Protein AF-A0A7C3YKV8-F1 (afdb_monomer)

pLDDT: mean 78.83, std 20.34, range [29.11, 98.38]

Radius of gyration: 36.51 Å; Cα contacts (8 Å, |Δi|>4): 365; chains: 1; bounding box: 128×37×93 Å

Secondary structure (DSSP, 8-state):
---EEEEEESTT-TTEEETTSEEEEEEET-SEEEEEEESS-TTSEEE-PEEETTEEEEETTTTT--SSEEEEEEEETTEEPPPEEEEEE--PPPSEEEETTTTEEEE---TTSPPPPTTEEEEEETTEEEEEE-----------------------------------PPPPS-S--S-TT-TTSSSPTTEEEEE-TTS-EEEEESS-SS-----TTHHHHHHHHHHHHHHHHHHHHHHHHHHHHHHHHS--

Sequence (252 aa):
MSVQIIRCGAKNLEWKCLFDDLCTCEIDSCDNGNLIIFYKDITRPICYPKIKDGFVTIDLVSCEVAEEQINVVAICNEEQSDSKKINITFERPSACVWNETTNSCTKNTDPFAESCDSGYSCQEENGNCICKKIITTLPVYTTKVFTTIKQTTTTYETTVTQTTLNRLLSCPYECCDGISGYEDLLCDEGYVCCPDKNDNYYCKKGDSCEEKRASGSGGWIVILLIVVLLIIGGAVYYFSKSKISLQDKYRF

Solvent-accessible surface area (backbone atoms only — not comparable to full-atom values): 15515 Å² total; per-residue (Å²): 124,83,39,38,75,75,46,35,24,28,98,86,34,77,40,30,29,42,47,96,41,69,22,40,32,39,31,45,82,34,54,50,41,34,37,42,30,20,68,88,46,81,92,59,53,62,40,66,46,59,29,48,81,24,32,33,66,42,52,38,65,86,36,67,65,82,61,58,51,38,31,37,32,44,41,31,93,94,44,64,25,71,79,43,72,35,40,42,42,72,86,52,47,61,32,22,37,76,35,80,89,75,72,43,38,35,71,43,83,55,91,67,28,45,78,61,59,92,63,41,42,43,37,73,57,97,91,38,44,38,70,40,74,67,76,84,77,73,81,82,80,73,91,61,96,74,83,91,80,93,81,89,84,89,86,87,84,90,78,92,76,89,79,85,78,80,80,80,77,84,88,84,90,71,75,64,79,86,56,88,92,55,67,79,80,66,42,62,94,65,33,33,63,28,76,46,100,80,79,46,61,45,75,40,82,39,96,59,78,70,76,76,67,75,73,73,67,67,61,56,56,56,53,53,52,52,54,52,51,52,52,52,51,50,50,55,53,52,56,58,52,53,55,54,59,53,56,69,73,65,73,121

Nearest PDB structures (foldseek):
  4ief-assembly1_B  TM=6.616E-01  e=4.037E-03  Porphyromonas gingivalis W83
  1cvr-assembly1_A  TM=5.869E-01  e=5.367E-03  Porphyromonas gingivalis
  9c3c-assembly1_g  TM=1.301E-01  e=4.574E-01  Oryctolagus cuniculus
  9c3c-assembly1_d  TM=1.282E-01  e=1.138E+00  Oryctolagus cuniculus
  8yt8-assembly1_D  TM=1.392E-01  e=2.256E+00  Mus musculus

Mean predicted aligned error: 18.22 Å

Foldseek 3Di:
DAKEFPAKEDPPDGLEYELQDKIKIFIPPAQWFWKFKAAPDSVDTLDTFIHHHRMTIDNNVVSVPDDQKIWIWTDHPNHIYDIDMGGYDYPAAAQWDQDPVVRFIAGDPPPRHDHQPPQWGWGDDPNDTHTDHDDPDDPPPPPDPDDDDDDDDDDDDDDDDDDDDDDPDDDDDQQDPPDPPCQQPRDDPQWGWEADPVRGTDTDGHDDPDDPPPPCPVVVVVVVVVVVVVVVVVVVVVVVVVVVVVVVVPPD

Structure (mmCIF, N/CA/C/O backbone):
data_AF-A0A7C3YKV8-F1
#
_entry.id   AF-A0A7C3YKV8-F1
#
loop_
_atom_site.group_PDB
_atom_site.id
_atom_site.type_symbol
_atom_site.label_atom_id
_atom_site.label_alt_id
_atom_site.label_comp_id
_atom_site.label_asym_id
_atom_site.label_entity_id
_atom_site.label_seq_id
_atom_site.pdbx_PDB_ins_code
_atom_site.Cartn_x
_atom_site.Cartn_y
_atom_site.Cartn_z
_atom_site.occupancy
_atom_site.B_iso_or_equiv
_atom_site.auth_seq_id
_atom_site.auth_comp_id
_atom_site.auth_asym_id
_atom_site.auth_atom_id
_atom_site.pdbx_PDB_model_num
ATOM 1 N N . MET A 1 1 ? 0.932 4.792 -29.663 1.00 75.81 1 MET A N 1
ATOM 2 C CA . MET A 1 1 ? -0.381 5.000 -29.012 1.00 75.81 1 MET A CA 1
ATOM 3 C C . MET A 1 1 ? -0.042 5.231 -27.561 1.00 75.81 1 MET A C 1
ATOM 5 O O . MET A 1 1 ? 0.724 4.429 -27.070 1.00 75.81 1 MET A O 1
ATOM 9 N N . SER A 1 2 ? -0.501 6.307 -26.920 1.00 91.94 2 SER A N 1
ATOM 10 C CA . SER A 1 2 ? -0.078 6.594 -25.542 1.00 91.94 2 SER A CA 1
ATOM 11 C C . SER A 1 2 ? -0.626 5.547 -24.573 1.00 91.94 2 SER A C 1
ATOM 13 O O . SER A 1 2 ? -1.840 5.342 -24.556 1.00 91.94 2 SER A O 1
ATOM 15 N N . VAL A 1 3 ? 0.233 4.960 -23.741 1.00 96.44 3 VAL A N 1
ATOM 16 C CA . VAL A 1 3 ? -0.174 4.075 -22.635 1.00 96.44 3 VAL A CA 1
ATOM 17 C C . VAL A 1 3 ? -1.097 4.817 -21.664 1.00 96.44 3 VAL A C 1
ATOM 19 O O . VAL A 1 3 ? -0.767 5.909 -21.193 1.00 96.44 3 VAL A O 1
ATOM 22 N N . GLN A 1 4 ? -2.246 4.226 -21.325 1.00 97.56 4 GLN A N 1
ATOM 23 C CA . GLN A 1 4 ? -3.203 4.815 -20.382 1.00 97.56 4 GLN A CA 1
ATOM 24 C C . GLN A 1 4 ? -3.739 3.779 -19.399 1.00 97.56 4 GLN A C 1
ATOM 26 O O . GLN A 1 4 ? -4.152 2.691 -19.783 1.00 97.56 4 GLN A O 1
ATOM 31 N N . ILE A 1 5 ? -3.793 4.142 -18.118 1.00 97.75 5 ILE A N 1
ATOM 32 C CA . ILE A 1 5 ? -4.494 3.350 -17.103 1.00 97.75 5 ILE A CA 1
ATOM 33 C C . ILE A 1 5 ? -5.979 3.712 -17.193 1.00 97.75 5 ILE A C 1
ATOM 35 O O . ILE A 1 5 ? -6.366 4.829 -16.837 1.00 97.75 5 ILE A O 1
ATOM 39 N N . ILE A 1 6 ? -6.792 2.782 -17.690 1.00 97.50 6 ILE A N 1
ATOM 40 C CA . ILE A 1 6 ? -8.219 2.990 -17.957 1.00 97.50 6 ILE A CA 1
ATOM 41 C C . ILE A 1 6 ? -9.009 2.982 -16.653 1.00 97.50 6 ILE A C 1
ATOM 43 O O . ILE A 1 6 ? -9.807 3.883 -16.396 1.00 97.50 6 ILE A O 1
ATOM 47 N N . ARG A 1 7 ? -8.757 1.980 -15.809 1.00 97.00 7 ARG A N 1
ATOM 48 C CA . ARG A 1 7 ? -9.404 1.824 -14.504 1.00 97.00 7 ARG A CA 1
ATOM 49 C C . ARG A 1 7 ? -8.560 0.961 -13.581 1.00 97.00 7 ARG A C 1
ATOM 51 O O . ARG A 1 7 ? -7.819 0.103 -14.043 1.00 97.00 7 ARG A O 1
ATOM 58 N N . CYS A 1 8 ? -8.735 1.161 -12.283 1.00 97.44 8 CYS A N 1
ATOM 59 C CA . CYS A 1 8 ? -8.206 0.310 -11.222 1.00 97.44 8 CYS A CA 1
ATOM 60 C C . CYS A 1 8 ? -9.294 0.101 -10.179 1.00 97.44 8 CYS A C 1
ATOM 62 O O . CYS A 1 8 ? -9.950 1.075 -9.822 1.00 97.44 8 CYS A O 1
ATOM 64 N N . GLY A 1 9 ? -9.498 -1.110 -9.672 1.00 95.62 9 GLY A N 1
ATOM 65 C CA . GLY A 1 9 ? -10.509 -1.312 -8.642 1.00 95.62 9 GLY A CA 1
ATOM 66 C C . GLY A 1 9 ? -10.705 -2.741 -8.162 1.00 95.62 9 GLY A C 1
ATOM 67 O O . GLY A 1 9 ? -10.300 -3.699 -8.822 1.00 95.62 9 GLY A O 1
ATOM 68 N N . ALA A 1 10 ? -11.386 -2.868 -7.024 1.00 91.94 10 ALA A N 1
ATOM 69 C CA . ALA A 1 10 ? -11.940 -4.126 -6.531 1.00 91.94 10 ALA A CA 1
ATOM 70 C C . ALA A 1 10 ? -13.434 -4.216 -6.887 1.00 91.94 10 ALA A C 1
ATOM 72 O O . ALA A 1 10 ? -14.171 -3.242 -6.736 1.00 91.94 10 ALA A O 1
ATOM 73 N N . LYS A 1 11 ? -13.904 -5.382 -7.356 1.00 81.69 11 LYS A N 1
ATOM 74 C CA . LYS A 1 11 ? -15.342 -5.707 -7.523 1.00 81.69 11 LYS A CA 1
ATOM 75 C C . LYS A 1 11 ? -16.186 -4.610 -8.216 1.00 81.69 11 LYS A C 1
ATOM 77 O O . LYS A 1 11 ? -17.302 -4.320 -7.793 1.00 81.69 11 LYS A O 1
ATOM 82 N N . ASN A 1 12 ? -15.678 -4.032 -9.311 1.00 81.25 12 ASN A N 1
ATOM 83 C CA . ASN A 1 12 ? -16.301 -2.949 -10.103 1.00 81.25 12 ASN A CA 1
ATOM 84 C C . ASN A 1 12 ? -16.297 -1.543 -9.468 1.00 81.25 12 ASN A C 1
ATOM 86 O O . ASN A 1 12 ? -16.950 -0.640 -9.990 1.00 81.25 12 ASN A O 1
ATOM 90 N N . LEU A 1 13 ? -15.573 -1.322 -8.369 1.00 86.69 13 LEU A N 1
ATOM 91 C CA . LEU A 1 13 ? -15.399 0.010 -7.794 1.00 86.69 13 LEU A CA 1
ATOM 92 C C . LEU A 1 13 ? -14.258 0.746 -8.504 1.00 86.69 13 LEU A C 1
ATOM 94 O O . LEU A 1 13 ? -13.087 0.470 -8.261 1.00 86.69 13 LEU A O 1
ATOM 98 N N . GLU A 1 14 ? -14.580 1.702 -9.373 1.00 92.00 14 GLU A N 1
ATOM 99 C CA . GLU A 1 14 ? -13.551 2.480 -10.067 1.00 92.00 14 GLU A CA 1
ATOM 100 C C . GLU A 1 14 ? -12.726 3.343 -9.103 1.00 92.00 14 GLU A C 1
ATOM 102 O O . GLU A 1 14 ? -13.254 4.073 -8.260 1.00 92.00 14 GLU A O 1
ATOM 107 N N . TRP A 1 15 ? -11.407 3.261 -9.263 1.00 96.19 15 TRP A N 1
ATOM 108 C CA . TRP A 1 15 ? -10.372 3.958 -8.498 1.00 96.19 15 TRP A CA 1
ATOM 109 C C . TRP A 1 15 ? -10.426 3.699 -6.989 1.00 96.19 15 TRP A C 1
ATOM 111 O O . TRP A 1 15 ? -9.982 4.534 -6.190 1.00 96.19 15 TRP A O 1
ATOM 121 N N . LYS A 1 16 ? -10.971 2.540 -6.600 1.00 96.44 16 LYS A N 1
ATOM 122 C CA . LYS A 1 16 ? -11.102 2.112 -5.207 1.00 96.44 16 LYS A CA 1
ATOM 123 C C . LYS A 1 16 ? -10.701 0.652 -5.028 1.00 96.44 16 LYS A C 1
ATOM 125 O O . LYS A 1 16 ? -11.282 -0.239 -5.644 1.00 96.44 16 LYS A O 1
ATOM 130 N N . CYS A 1 17 ? -9.750 0.420 -4.136 1.00 96.12 17 CYS A N 1
ATOM 131 C CA . CYS A 1 17 ? -9.336 -0.912 -3.711 1.00 96.12 17 CYS A CA 1
ATOM 132 C C . CYS A 1 17 ? -9.730 -1.146 -2.248 1.00 96.12 17 CYS A C 1
ATOM 134 O O . CYS A 1 17 ? -9.846 -0.192 -1.475 1.00 96.12 17 CYS A O 1
ATOM 136 N N . LEU A 1 18 ? -9.900 -2.410 -1.868 1.00 92.75 18 LEU A N 1
ATOM 137 C CA . LEU A 1 18 ? -10.047 -2.830 -0.474 1.00 92.75 18 LEU A CA 1
ATOM 138 C C . LEU A 1 18 ? -8.696 -3.380 -0.006 1.00 92.75 18 LEU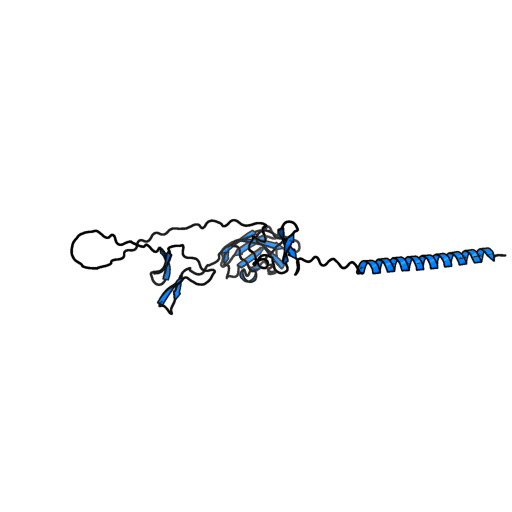 A C 1
ATOM 140 O O . LEU A 1 18 ? -8.059 -4.096 -0.772 1.00 92.75 18 LEU A O 1
ATOM 144 N N . PHE A 1 19 ? -8.252 -3.026 1.203 1.00 89.00 19 PHE A N 1
ATOM 145 C CA . PHE A 1 19 ? -6.907 -3.373 1.693 1.00 89.00 19 PHE A CA 1
ATOM 146 C C . PHE A 1 19 ? -6.611 -4.886 1.678 1.00 89.00 19 PHE A C 1
ATOM 148 O O . PHE A 1 19 ? -5.510 -5.275 1.309 1.00 89.00 19 PHE A O 1
ATOM 155 N N . ASP A 1 20 ? -7.602 -5.719 2.003 1.00 87.12 20 ASP A N 1
ATOM 156 C CA . ASP A 1 20 ? -7.481 -7.187 2.076 1.00 87.12 20 ASP A CA 1
ATOM 157 C C . ASP A 1 20 ? -8.083 -7.906 0.846 1.00 87.12 20 ASP A C 1
ATOM 159 O O . ASP A 1 20 ? -8.451 -9.077 0.896 1.00 87.12 20 ASP A O 1
ATOM 163 N N . ASP A 1 21 ? -8.252 -7.195 -0.274 1.00 92.62 21 ASP A N 1
ATOM 164 C CA . ASP A 1 21 ? -8.770 -7.763 -1.524 1.00 92.62 21 ASP A CA 1
ATOM 165 C C . ASP A 1 21 ? -7.826 -7.459 -2.694 1.00 92.62 21 ASP A C 1
ATOM 167 O O . ASP A 1 21 ? -7.056 -6.494 -2.686 1.00 92.62 21 ASP A O 1
ATOM 171 N N . LEU A 1 22 ? -7.908 -8.271 -3.747 1.00 95.50 22 LEU A N 1
ATOM 172 C CA . LEU A 1 22 ? -7.105 -8.072 -4.949 1.00 95.50 22 LEU A CA 1
ATOM 173 C C . LEU A 1 22 ? -7.634 -6.875 -5.739 1.00 95.50 22 LEU A C 1
ATOM 175 O O . LEU A 1 22 ? -8.789 -6.850 -6.176 1.00 95.50 22 LEU A O 1
ATOM 179 N N . CYS A 1 23 ? -6.767 -5.900 -6.000 1.00 97.12 23 CYS A N 1
ATOM 180 C CA . CYS A 1 23 ? -7.118 -4.754 -6.823 1.00 97.12 23 CYS A CA 1
ATOM 181 C C . CYS A 1 23 ? -6.606 -4.929 -8.249 1.00 97.12 23 CYS A C 1
ATOM 183 O O . CYS A 1 23 ? -5.415 -5.123 -8.461 1.00 97.12 23 CYS A O 1
ATOM 185 N N . THR A 1 24 ? -7.487 -4.862 -9.246 1.00 98.00 24 THR A N 1
ATOM 186 C CA . THR A 1 24 ? -7.093 -5.078 -10.646 1.00 98.00 24 THR A CA 1
ATOM 187 C C . THR A 1 24 ? -7.135 -3.770 -11.419 1.00 98.00 24 THR A C 1
ATOM 189 O O . THR A 1 24 ? -8.124 -3.040 -11.345 1.00 98.00 24 THR A O 1
ATOM 192 N N . CYS A 1 25 ? -6.074 -3.482 -12.169 1.00 98.12 25 CYS A N 1
ATOM 193 C CA . CYS A 1 25 ? -6.020 -2.377 -13.115 1.00 98.12 25 CYS A CA 1
ATOM 194 C C . CYS A 1 25 ? -6.047 -2.881 -14.556 1.00 98.12 25 CYS A C 1
ATOM 196 O O . CYS A 1 25 ? -5.408 -3.880 -14.882 1.00 98.12 25 CYS A O 1
ATOM 198 N N . GLU A 1 26 ? -6.756 -2.146 -15.405 1.00 97.75 26 GLU A N 1
ATOM 199 C CA . GLU A 1 26 ? -6.792 -2.308 -16.856 1.00 97.75 26 GLU A CA 1
ATOM 200 C C . GLU A 1 26 ? -6.027 -1.155 -17.503 1.00 97.75 26 GLU A C 1
ATOM 202 O O . GLU A 1 26 ? -6.237 0.019 -17.175 1.00 97.75 26 GLU A O 1
ATOM 207 N N . ILE A 1 27 ? -5.114 -1.504 -18.400 1.00 97.81 27 ILE A N 1
ATOM 208 C CA . ILE A 1 27 ? -4.142 -0.608 -19.010 1.00 97.81 27 ILE A CA 1
ATOM 209 C C . ILE A 1 27 ? -4.253 -0.784 -20.517 1.00 97.81 27 ILE A C 1
ATOM 211 O O . ILE A 1 27 ? -4.025 -1.867 -21.052 1.00 97.81 27 ILE A O 1
ATOM 215 N N . ASP A 1 28 ? -4.607 0.295 -21.200 1.00 97.12 28 ASP A N 1
ATOM 216 C CA . ASP A 1 28 ? -4.715 0.305 -22.648 1.00 97.12 28 ASP A CA 1
ATOM 217 C C . ASP A 1 28 ? -3.332 0.426 -23.295 1.00 97.12 28 ASP A C 1
ATOM 219 O O . ASP A 1 28 ? -2.442 1.127 -22.797 1.00 97.12 28 ASP A O 1
ATOM 223 N N . SER A 1 29 ? -3.175 -0.250 -24.435 1.00 95.06 29 SER A N 1
ATOM 224 C CA . SER A 1 29 ? -1.957 -0.255 -25.248 1.00 95.06 29 SER A CA 1
ATOM 225 C C . SER A 1 29 ? -0.693 -0.738 -24.510 1.00 95.06 29 SER A C 1
ATOM 227 O O . SER A 1 29 ? 0.412 -0.289 -24.817 1.00 95.06 29 SER A O 1
ATOM 229 N N . CYS A 1 30 ? -0.828 -1.663 -23.549 1.00 95.81 30 CYS A N 1
ATOM 230 C CA . CYS A 1 30 ? 0.304 -2.248 -22.828 1.00 95.81 30 CYS A CA 1
ATOM 231 C C . CYS A 1 30 ? 0.104 -3.724 -22.448 1.00 95.81 30 CYS A C 1
ATOM 233 O O . CYS A 1 30 ? -0.502 -4.045 -21.429 1.00 95.81 30 CYS A O 1
ATOM 235 N N . ASP A 1 31 ? 0.711 -4.627 -23.218 1.00 93.69 31 ASP A N 1
ATOM 236 C CA . ASP A 1 31 ? 0.623 -6.073 -22.958 1.00 93.69 31 ASP A CA 1
ATOM 237 C C . ASP A 1 31 ? 1.732 -6.602 -22.037 1.00 93.69 31 ASP A C 1
ATOM 239 O O . ASP A 1 31 ? 1.615 -7.695 -21.481 1.00 93.69 31 ASP A O 1
ATOM 243 N N . ASN A 1 32 ? 2.823 -5.844 -21.881 1.00 93.75 32 ASN A N 1
ATOM 244 C CA . ASN A 1 32 ? 3.972 -6.236 -21.072 1.00 93.75 32 ASN A CA 1
ATOM 245 C C . ASN A 1 32 ? 4.682 -4.999 -20.506 1.00 93.75 32 ASN A C 1
ATOM 247 O O . ASN A 1 32 ? 4.962 -4.040 -21.229 1.00 93.75 32 ASN A O 1
ATOM 251 N N . GLY A 1 33 ? 4.982 -5.028 -19.211 1.00 95.38 33 GLY A N 1
ATOM 252 C CA . GLY A 1 33 ? 5.531 -3.889 -18.480 1.00 95.38 33 GLY A CA 1
ATOM 253 C C . GLY A 1 33 ? 5.392 -4.060 -16.972 1.00 95.38 33 GLY A C 1
ATOM 254 O O . GLY A 1 33 ? 5.120 -5.158 -16.480 1.00 95.38 33 GLY A O 1
ATOM 255 N N . ASN A 1 34 ? 5.561 -2.967 -16.232 1.00 97.94 34 ASN A N 1
ATOM 256 C CA . ASN A 1 34 ? 5.307 -2.942 -14.793 1.00 97.94 34 ASN A CA 1
ATOM 257 C C . ASN A 1 34 ? 4.432 -1.743 -14.442 1.00 97.94 34 ASN A C 1
ATOM 259 O O . ASN A 1 34 ? 4.598 -0.654 -14.995 1.00 97.94 34 ASN A O 1
ATOM 263 N N . LEU A 1 35 ? 3.530 -1.943 -13.490 1.00 97.94 35 LEU A N 1
ATOM 264 C CA . LEU A 1 35 ? 2.855 -0.850 -12.812 1.00 97.94 35 LEU A CA 1
ATOM 265 C C . LEU A 1 35 ? 3.712 -0.451 -11.612 1.00 97.94 35 LEU A C 1
ATOM 267 O O . LEU A 1 35 ? 4.054 -1.297 -10.797 1.00 97.94 35 LEU A O 1
ATOM 271 N N . ILE A 1 36 ? 4.072 0.819 -11.505 1.00 98.12 36 ILE A N 1
ATOM 272 C CA . ILE A 1 36 ? 4.793 1.372 -10.361 1.00 98.12 36 ILE A CA 1
ATOM 273 C C . ILE A 1 36 ? 3.775 1.932 -9.381 1.00 98.12 36 ILE A C 1
ATOM 275 O O . ILE A 1 36 ? 2.956 2.764 -9.770 1.00 98.12 36 ILE A O 1
ATOM 279 N N . ILE A 1 37 ? 3.853 1.515 -8.118 1.00 98.06 37 ILE A N 1
ATOM 280 C CA . ILE A 1 37 ? 2.977 1.985 -7.041 1.00 98.06 37 ILE A CA 1
ATOM 281 C C . ILE A 1 37 ? 3.792 2.804 -6.049 1.00 98.06 37 ILE A C 1
ATOM 283 O O . ILE A 1 37 ? 4.846 2.352 -5.618 1.00 98.06 37 ILE A O 1
ATOM 287 N N . PHE A 1 38 ? 3.335 4.000 -5.684 1.00 97.88 38 PHE A N 1
ATOM 288 C CA . PHE A 1 38 ? 4.064 4.911 -4.795 1.00 97.88 38 PHE A CA 1
ATOM 289 C C . PHE A 1 38 ? 3.117 5.836 -4.022 1.00 97.88 38 PHE A C 1
ATOM 291 O O . PHE A 1 38 ? 2.024 6.146 -4.491 1.00 97.88 38 PHE A O 1
ATOM 298 N N . TYR A 1 39 ? 3.535 6.329 -2.852 1.00 96.56 39 TYR A N 1
ATOM 299 C CA . TYR A 1 39 ? 2.725 7.276 -2.071 1.00 96.56 39 TYR A CA 1
ATOM 300 C C . TYR A 1 39 ? 2.794 8.692 -2.639 1.00 96.56 39 TYR A C 1
ATOM 302 O O . TYR A 1 39 ? 1.805 9.219 -3.138 1.00 96.56 39 TYR A O 1
ATOM 310 N N . LYS A 1 40 ? 3.971 9.326 -2.578 1.00 94.75 40 LYS A N 1
ATOM 311 C CA . LYS A 1 40 ? 4.171 10.735 -2.971 1.00 94.75 40 LYS A CA 1
ATOM 312 C C . LYS A 1 40 ? 5.219 10.901 -4.063 1.00 94.75 40 LYS A C 1
ATOM 314 O O . LYS A 1 40 ? 5.033 11.715 -4.960 1.00 94.75 40 LYS A O 1
ATOM 319 N N . ASP A 1 41 ? 6.300 10.132 -3.979 1.00 92.31 41 ASP A N 1
ATOM 320 C CA . ASP A 1 41 ? 7.462 10.243 -4.854 1.00 92.31 41 ASP A CA 1
ATOM 321 C C . ASP A 1 41 ? 7.650 8.949 -5.652 1.00 92.31 41 ASP A C 1
ATOM 323 O O . ASP A 1 41 ? 7.832 7.878 -5.076 1.00 92.31 41 ASP A O 1
ATOM 327 N N . ILE A 1 42 ? 7.624 9.057 -6.982 1.00 91.38 42 ILE A N 1
ATOM 328 C CA . ILE A 1 42 ? 7.805 7.924 -7.899 1.00 91.38 42 ILE A CA 1
ATOM 329 C C . ILE A 1 42 ? 9.199 7.287 -7.789 1.00 91.38 42 ILE A C 1
ATOM 331 O O . ILE A 1 42 ? 9.375 6.132 -8.161 1.00 91.38 42 ILE A O 1
ATOM 335 N N . THR A 1 43 ? 10.192 8.011 -7.258 1.00 92.19 43 THR A N 1
ATOM 336 C CA . THR A 1 43 ? 11.546 7.484 -7.024 1.00 92.19 43 THR A CA 1
ATOM 337 C C . THR A 1 43 ? 11.625 6.551 -5.816 1.00 92.19 43 THR A C 1
ATOM 339 O O . THR A 1 43 ? 12.616 5.836 -5.660 1.00 92.19 43 THR A O 1
ATOM 342 N N . ARG A 1 44 ? 10.574 6.525 -4.982 1.00 94.25 44 ARG A N 1
ATOM 343 C CA . ARG A 1 44 ? 10.416 5.627 -3.830 1.00 94.25 44 ARG A CA 1
ATOM 344 C C . ARG A 1 44 ? 9.145 4.787 -3.964 1.00 94.25 44 ARG A C 1
ATOM 346 O O . ARG A 1 44 ? 8.182 4.981 -3.219 1.00 94.25 44 ARG A O 1
ATOM 353 N N . PRO A 1 45 ? 9.104 3.891 -4.951 1.00 95.88 45 PRO A N 1
ATOM 354 C CA . PRO A 1 45 ? 7.955 3.035 -5.148 1.00 95.88 45 PRO A CA 1
ATOM 355 C C . PRO A 1 45 ? 7.911 1.925 -4.107 1.00 95.88 45 PRO A C 1
ATOM 357 O O . PRO A 1 45 ? 8.933 1.412 -3.657 1.00 95.88 45 PRO A O 1
ATOM 360 N N . ILE A 1 46 ? 6.686 1.575 -3.759 1.00 97.00 46 ILE A N 1
ATOM 361 C CA . ILE A 1 46 ? 6.329 0.580 -2.764 1.00 97.00 46 ILE A CA 1
ATOM 362 C C . ILE A 1 46 ? 6.348 -0.808 -3.416 1.00 97.00 46 ILE A C 1
ATOM 364 O O . ILE A 1 46 ? 6.893 -1.756 -2.862 1.00 97.00 46 ILE A O 1
ATOM 368 N N . CYS A 1 47 ? 5.804 -0.932 -4.633 1.00 97.12 47 CYS A N 1
ATOM 369 C CA . CYS A 1 47 ? 5.828 -2.193 -5.368 1.00 97.12 47 CYS A CA 1
ATOM 370 C C . CYS A 1 47 ? 5.725 -2.028 -6.893 1.00 97.12 47 CYS A C 1
ATOM 372 O O . CYS A 1 47 ? 5.437 -0.942 -7.409 1.00 97.12 47 CYS A O 1
ATOM 374 N N . TYR A 1 48 ? 5.996 -3.132 -7.605 1.00 97.62 48 TYR A N 1
ATOM 375 C CA . TYR A 1 48 ? 6.126 -3.189 -9.067 1.00 97.62 48 TYR A CA 1
ATOM 376 C C . TYR A 1 48 ? 5.438 -4.417 -9.693 1.00 97.62 48 TYR A C 1
ATOM 378 O O . TYR A 1 48 ? 6.114 -5.285 -10.261 1.00 97.62 48 TYR A O 1
ATOM 386 N N . PRO A 1 49 ? 4.112 -4.576 -9.566 1.00 97.69 49 PRO A N 1
ATOM 387 C CA . PRO A 1 49 ? 3.434 -5.716 -10.164 1.00 97.69 49 PRO A CA 1
ATOM 388 C C . PRO A 1 49 ? 3.533 -5.694 -11.701 1.00 97.69 49 PRO A C 1
ATOM 390 O O . PRO A 1 49 ? 3.479 -4.645 -12.350 1.00 97.69 49 PRO A O 1
ATOM 393 N N . LYS A 1 50 ? 3.698 -6.884 -12.288 1.00 97.69 50 LYS A N 1
ATOM 394 C CA . LYS A 1 50 ? 3.866 -7.063 -13.737 1.00 97.69 50 LYS A CA 1
ATOM 395 C C . LYS A 1 50 ? 2.535 -6.928 -14.466 1.00 97.69 50 LYS A C 1
ATOM 397 O O . LYS A 1 50 ? 1.551 -7.544 -14.061 1.00 97.69 50 LYS A O 1
ATOM 402 N N . ILE A 1 51 ? 2.554 -6.208 -15.580 1.00 97.81 51 ILE A N 1
ATOM 403 C CA . ILE A 1 51 ? 1.422 -6.095 -16.503 1.00 97.81 51 ILE A CA 1
ATOM 404 C C . ILE A 1 51 ? 1.455 -7.294 -17.451 1.00 97.81 51 ILE A C 1
ATOM 406 O O . ILE A 1 51 ? 2.513 -7.622 -17.994 1.00 97.81 51 ILE A O 1
ATOM 410 N N . LYS A 1 52 ? 0.311 -7.958 -17.625 1.00 97.12 52 LYS A N 1
ATOM 411 C CA . LYS A 1 52 ? 0.116 -9.073 -18.555 1.00 97.12 52 LYS A CA 1
ATOM 412 C C . LYS A 1 52 ? -1.206 -8.900 -19.286 1.00 97.12 52 LYS A C 1
ATOM 414 O O . LYS A 1 52 ? -2.242 -8.772 -18.638 1.00 97.12 52 LYS A O 1
ATOM 419 N N . ASP A 1 53 ? -1.155 -8.916 -20.614 1.00 96.69 53 ASP A N 1
ATOM 420 C CA . ASP A 1 53 ? -2.336 -8.864 -21.486 1.00 96.69 53 ASP A CA 1
ATOM 421 C C . ASP A 1 53 ? -3.252 -7.655 -21.187 1.00 96.69 53 ASP A C 1
ATOM 423 O O . ASP A 1 53 ? -4.474 -7.780 -21.166 1.00 96.69 53 ASP A O 1
ATOM 427 N N . GLY A 1 54 ? -2.666 -6.490 -20.875 1.00 96.94 54 GLY A N 1
ATOM 428 C CA . GLY A 1 54 ? -3.412 -5.273 -20.527 1.00 96.94 54 GLY A CA 1
ATOM 429 C C . GLY A 1 54 ? -3.910 -5.204 -19.081 1.00 96.94 54 GLY A C 1
ATOM 430 O O . GLY A 1 54 ? -4.530 -4.213 -18.700 1.00 96.94 54 GLY A O 1
ATOM 431 N N . PHE A 1 55 ? -3.636 -6.208 -18.244 1.00 97.88 55 PHE A N 1
ATOM 432 C CA . PHE A 1 55 ? -4.095 -6.244 -16.856 1.00 97.88 55 PHE A CA 1
ATOM 433 C C . PHE A 1 55 ? -2.945 -6.371 -15.861 1.00 97.88 55 PHE A C 1
ATOM 435 O O . PHE A 1 55 ? -1.903 -6.970 -16.128 1.00 97.88 55 PHE A O 1
ATOM 442 N N . VAL A 1 56 ? -3.152 -5.829 -14.666 1.00 98.00 56 VAL A N 1
ATOM 443 C CA . VAL A 1 56 ? -2.252 -6.017 -13.528 1.00 98.00 56 VAL A CA 1
ATOM 444 C C . VAL A 1 56 ? -3.067 -6.165 -12.254 1.00 98.00 56 VAL A C 1
ATOM 446 O O . VAL A 1 56 ? -4.010 -5.412 -12.014 1.00 98.00 56 VAL A O 1
ATOM 449 N N . THR A 1 57 ? -2.703 -7.147 -11.436 1.00 97.94 57 THR A N 1
ATOM 450 C CA . THR A 1 57 ? -3.305 -7.367 -10.122 1.00 97.94 57 THR A CA 1
ATOM 451 C C . THR A 1 57 ? -2.340 -6.885 -9.050 1.00 97.94 57 THR A C 1
ATOM 453 O O . THR A 1 57 ? -1.157 -7.223 -9.061 1.00 97.94 57 THR A O 1
ATOM 456 N N . ILE A 1 58 ? -2.864 -6.082 -8.138 1.00 97.50 58 ILE A N 1
ATOM 457 C CA . ILE A 1 58 ? -2.174 -5.490 -7.005 1.00 97.50 58 ILE A CA 1
ATOM 458 C C . ILE A 1 58 ? -2.688 -6.197 -5.756 1.00 97.50 58 ILE A C 1
ATOM 460 O O . ILE A 1 58 ? -3.888 -6.184 -5.478 1.00 97.50 58 ILE A O 1
ATOM 464 N N . ASP A 1 59 ? -1.768 -6.792 -5.012 1.00 96.44 59 ASP A N 1
ATOM 465 C CA . ASP A 1 59 ? -2.004 -7.271 -3.657 1.00 96.44 59 ASP A CA 1
ATOM 466 C C . ASP A 1 59 ? -1.456 -6.208 -2.698 1.00 96.44 59 ASP A C 1
ATOM 468 O O . ASP A 1 59 ? -0.245 -6.008 -2.609 1.00 96.44 59 ASP A O 1
ATOM 472 N N . LEU A 1 60 ? -2.358 -5.467 -2.050 1.00 94.69 60 LEU A N 1
ATOM 473 C CA . LEU A 1 60 ? -1.996 -4.333 -1.197 1.00 94.69 60 LEU A CA 1
ATOM 474 C C . LEU A 1 60 ? -1.291 -4.769 0.091 1.00 94.69 60 LEU A C 1
ATOM 476 O O . LEU A 1 60 ? -0.450 -4.020 0.586 1.00 94.69 60 LEU A O 1
ATOM 480 N N . VAL A 1 61 ? -1.588 -5.971 0.593 1.00 92.12 61 VAL A N 1
ATOM 481 C CA . VAL A 1 61 ? -0.933 -6.548 1.772 1.00 92.12 61 VAL A CA 1
ATOM 482 C C . VAL A 1 61 ? 0.494 -6.946 1.415 1.00 92.12 61 VAL A C 1
ATOM 484 O O . VAL A 1 61 ? 1.432 -6.543 2.096 1.00 92.12 61 VAL A O 1
ATOM 487 N N . SER A 1 62 ? 0.677 -7.657 0.298 1.00 94.75 62 SER A N 1
ATOM 488 C CA . SER A 1 62 ? 2.013 -8.020 -0.200 1.00 94.75 62 SER A CA 1
ATOM 489 C C . SER A 1 62 ? 2.846 -6.803 -0.619 1.00 94.75 62 SER A C 1
ATOM 491 O O . SER A 1 62 ? 4.072 -6.858 -0.596 1.00 94.75 62 SER A O 1
ATOM 493 N N . CYS A 1 63 ? 2.193 -5.709 -1.018 1.00 94.94 63 CYS A N 1
ATOM 494 C CA . CYS A 1 63 ? 2.830 -4.420 -1.275 1.00 94.94 63 CYS A CA 1
ATOM 495 C C . CYS A 1 63 ? 3.025 -3.580 0.002 1.00 94.94 63 CYS A C 1
ATOM 497 O O . CYS A 1 63 ? 3.427 -2.436 -0.133 1.00 94.94 63 CYS A O 1
ATOM 499 N N . GLU A 1 64 ? 2.715 -4.066 1.208 1.00 94.81 64 GLU A N 1
ATOM 500 C CA . GLU A 1 64 ? 2.896 -3.325 2.474 1.00 94.81 64 GLU A CA 1
ATOM 501 C C . GLU A 1 64 ? 2.271 -1.914 2.463 1.00 94.81 64 GLU A C 1
ATOM 503 O O . GLU A 1 64 ? 2.838 -0.927 2.944 1.00 94.81 64 GLU A O 1
ATOM 508 N N . VAL A 1 65 ? 1.082 -1.787 1.867 1.00 93.00 65 VAL A N 1
ATOM 509 C CA . VAL A 1 65 ? 0.447 -0.479 1.701 1.00 93.00 65 VAL A CA 1
ATOM 510 C C . VAL A 1 65 ? -0.198 -0.006 3.005 1.00 93.00 65 VAL A C 1
ATOM 512 O O . VAL A 1 65 ? -1.179 -0.569 3.466 1.00 93.00 65 VAL A O 1
ATOM 515 N N . ALA A 1 66 ? 0.302 1.079 3.585 1.00 89.56 66 ALA A N 1
ATOM 516 C CA . ALA A 1 66 ? -0.158 1.604 4.871 1.00 89.56 66 ALA A CA 1
ATOM 517 C C . ALA A 1 66 ? -1.023 2.875 4.762 1.00 89.56 66 ALA A C 1
ATOM 519 O O . ALA A 1 66 ? -1.701 3.241 5.721 1.00 89.56 66 ALA A O 1
ATOM 520 N N . GLU A 1 67 ? -1.012 3.571 3.620 1.00 92.38 67 GLU A N 1
ATOM 521 C CA . GLU A 1 67 ? -1.794 4.801 3.429 1.00 92.38 67 GLU A CA 1
ATOM 522 C C . GLU A 1 67 ? -3.147 4.543 2.743 1.00 92.38 67 GLU A C 1
ATOM 524 O O . GLU A 1 67 ? -3.306 3.635 1.933 1.00 92.38 67 GLU A O 1
ATOM 529 N N . GLU A 1 68 ? -4.123 5.418 2.998 1.00 93.81 68 GLU A N 1
ATOM 530 C CA . GLU A 1 68 ? -5.450 5.403 2.351 1.00 93.81 68 GLU A CA 1
ATOM 531 C C . GLU A 1 68 ? -5.414 5.807 0.870 1.00 93.81 68 GLU A C 1
ATOM 533 O O . GLU A 1 68 ? -6.431 5.744 0.176 1.00 93.81 68 GLU A O 1
ATOM 538 N N . GLN A 1 69 ? -4.267 6.266 0.368 1.00 96.69 69 GLN A N 1
ATOM 539 C CA . GLN A 1 69 ? -4.102 6.682 -1.019 1.00 96.69 69 GLN A CA 1
ATOM 540 C C . GLN A 1 69 ? -2.749 6.245 -1.559 1.00 96.69 69 GLN A C 1
ATOM 542 O O . GLN A 1 69 ? -1.713 6.485 -0.946 1.00 96.69 69 GLN A O 1
ATOM 547 N N . ILE A 1 70 ? -2.768 5.695 -2.768 1.00 97.88 70 ILE A N 1
ATOM 548 C CA . ILE A 1 70 ? -1.568 5.399 -3.548 1.00 97.88 70 ILE A CA 1
ATOM 549 C C . ILE A 1 70 ? -1.691 6.035 -4.927 1.00 97.88 70 ILE A C 1
ATOM 551 O O . ILE A 1 70 ? -2.789 6.264 -5.440 1.00 97.88 70 ILE A O 1
ATOM 555 N N . ASN A 1 71 ? -0.552 6.327 -5.535 1.00 98.38 71 ASN A N 1
ATOM 556 C CA . ASN A 1 71 ? -0.453 6.712 -6.929 1.00 98.38 71 ASN A CA 1
ATOM 557 C C . ASN A 1 71 ? 0.139 5.557 -7.731 1.00 98.38 71 ASN A C 1
ATOM 559 O O . ASN A 1 71 ? 0.981 4.805 -7.238 1.00 98.38 71 ASN A O 1
ATOM 563 N N . VAL A 1 72 ? -0.318 5.427 -8.971 1.00 98.25 72 VAL A N 1
ATOM 564 C CA . VAL A 1 72 ? 0.121 4.392 -9.896 1.00 98.25 72 VAL A CA 1
ATOM 565 C C . VAL A 1 72 ? 0.500 4.985 -11.244 1.00 98.25 72 VAL A C 1
ATOM 567 O O . VAL A 1 72 ? -0.141 5.918 -11.732 1.00 98.25 72 VAL A O 1
ATOM 570 N N . VAL A 1 73 ? 1.546 4.426 -11.844 1.00 98.12 73 VAL A N 1
ATOM 571 C CA . VAL A 1 73 ? 2.037 4.765 -13.185 1.00 98.12 73 VAL A CA 1
ATOM 572 C C . VAL A 1 73 ? 2.380 3.470 -13.912 1.00 98.12 73 VAL A C 1
ATOM 574 O O . VAL A 1 73 ? 3.073 2.624 -13.357 1.00 98.12 73 VAL A O 1
ATOM 577 N N . ALA A 1 74 ? 1.923 3.304 -15.151 1.00 97.94 74 ALA A N 1
ATOM 578 C CA . ALA A 1 74 ? 2.303 2.173 -15.990 1.00 97.94 74 ALA A CA 1
ATOM 579 C C . ALA A 1 74 ? 3.544 2.526 -16.818 1.00 97.94 74 ALA A C 1
ATOM 581 O O . ALA A 1 74 ? 3.585 3.587 -17.443 1.00 97.94 74 ALA A O 1
ATOM 582 N N . ILE A 1 75 ? 4.541 1.637 -16.832 1.00 96.38 75 ILE A N 1
ATOM 583 C CA . ILE A 1 75 ? 5.716 1.733 -17.707 1.00 96.38 75 ILE A CA 1
ATOM 584 C C . ILE A 1 75 ? 5.734 0.532 -18.648 1.00 96.38 75 ILE A C 1
ATOM 586 O O . ILE A 1 75 ? 5.829 -0.615 -18.198 1.00 96.38 75 ILE A O 1
ATOM 590 N N . CYS A 1 76 ? 5.679 0.809 -19.951 1.00 95.75 76 CYS A N 1
ATOM 591 C CA . CYS A 1 76 ? 5.527 -0.191 -21.002 1.00 95.75 76 CYS A CA 1
ATOM 592 C C . CYS A 1 76 ? 6.402 0.159 -22.205 1.00 95.75 76 CYS A C 1
ATOM 594 O O . CYS A 1 76 ? 6.205 1.209 -22.801 1.00 95.75 76 CYS A O 1
ATOM 596 N N . ASN A 1 77 ? 7.339 -0.719 -22.584 1.00 85.50 77 ASN A N 1
ATOM 597 C CA . ASN A 1 77 ? 8.165 -0.593 -23.799 1.00 85.50 77 ASN A CA 1
ATOM 598 C C . ASN A 1 77 ? 8.647 0.847 -24.095 1.00 85.50 77 ASN A C 1
ATOM 600 O O . ASN A 1 77 ? 8.444 1.348 -25.194 1.00 85.50 77 ASN A O 1
ATOM 604 N N . GLU A 1 78 ? 9.274 1.491 -23.101 1.00 81.50 78 GLU A N 1
ATOM 605 C CA . GLU A 1 78 ? 9.799 2.875 -23.138 1.00 81.50 78 GLU A CA 1
ATOM 606 C C . GLU A 1 78 ? 8.761 4.008 -23.033 1.00 81.50 78 GLU A C 1
ATOM 608 O O . GLU A 1 78 ? 9.138 5.157 -22.809 1.00 81.50 78 GLU A O 1
ATOM 613 N N . GLU A 1 79 ? 7.466 3.706 -23.104 1.00 92.06 79 GLU A N 1
ATOM 614 C CA . GLU A 1 79 ? 6.392 4.658 -22.832 1.00 92.06 79 GLU A CA 1
ATOM 615 C C . GLU A 1 79 ? 5.950 4.616 -21.359 1.00 92.06 79 GLU A C 1
ATOM 617 O O . GLU A 1 79 ? 6.053 3.599 -20.664 1.00 92.06 79 GLU A O 1
ATOM 622 N N . GLN A 1 80 ? 5.437 5.749 -20.879 1.00 96.06 80 GLN A N 1
ATOM 623 C CA . GLN A 1 80 ? 4.947 5.928 -19.516 1.00 96.06 80 GLN A CA 1
ATOM 624 C C . GLN A 1 80 ? 3.547 6.546 -19.552 1.00 96.06 80 GLN A C 1
ATOM 626 O O . GLN A 1 80 ? 3.304 7.491 -20.303 1.00 96.06 80 GLN A O 1
ATOM 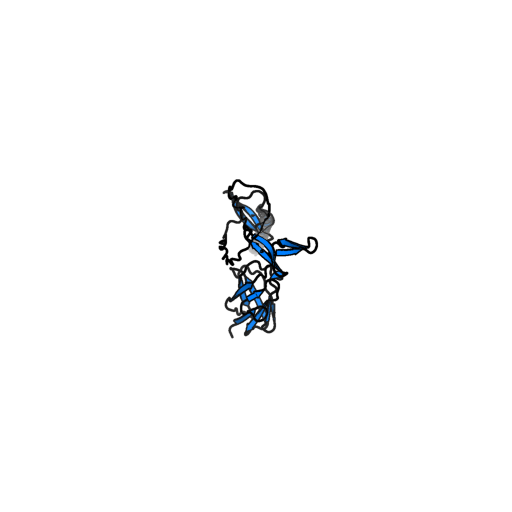631 N N . SER A 1 81 ? 2.637 6.038 -18.721 1.00 97.06 81 SER A N 1
ATOM 632 C CA . SER A 1 81 ? 1.316 6.642 -18.541 1.00 97.06 81 SER A CA 1
ATOM 633 C C . SER A 1 81 ? 1.357 7.881 -17.644 1.00 97.06 81 SER A C 1
ATOM 635 O O . SER A 1 81 ? 2.262 8.066 -16.826 1.00 97.06 81 SER A O 1
ATOM 637 N N . ASP A 1 82 ? 0.287 8.672 -17.684 1.00 97.44 82 ASP A N 1
ATOM 638 C CA . ASP A 1 82 ? 0.016 9.640 -16.622 1.00 97.44 82 ASP A CA 1
ATOM 639 C C . ASP A 1 82 ? -0.159 8.943 -15.263 1.00 97.44 82 ASP A C 1
ATOM 641 O O . ASP A 1 82 ? -0.607 7.792 -15.183 1.00 97.44 82 ASP A O 1
ATOM 645 N N . SER A 1 83 ? 0.158 9.668 -14.188 1.00 97.06 83 SER A N 1
ATOM 646 C CA . SER A 1 83 ? -0.087 9.217 -12.816 1.00 97.06 83 SER A CA 1
ATOM 647 C C . SER A 1 83 ? -1.579 9.226 -12.498 1.00 97.06 83 SER A C 1
ATOM 649 O O . SER A 1 83 ? -2.288 10.201 -12.775 1.00 97.06 83 SER A O 1
ATOM 651 N N . LYS A 1 84 ? -2.060 8.145 -11.884 1.00 98.19 84 LYS A N 1
ATOM 652 C CA . LYS A 1 84 ? -3.434 8.023 -11.393 1.00 98.19 84 LYS A CA 1
ATOM 653 C C . LYS A 1 84 ? -3.437 7.735 -9.904 1.00 98.19 84 LYS A C 1
ATOM 655 O O . LYS A 1 84 ? -2.620 6.968 -9.410 1.00 98.19 84 LYS A O 1
ATOM 660 N N . LYS A 1 85 ? -4.392 8.330 -9.196 1.00 98.12 85 LYS A N 1
ATOM 661 C CA . LYS A 1 85 ? -4.589 8.108 -7.766 1.00 98.12 85 LYS A CA 1
ATOM 662 C C . LYS A 1 85 ? -5.649 7.036 -7.540 1.00 98.12 85 LYS A C 1
ATOM 664 O O . LYS A 1 85 ? -6.723 7.096 -8.134 1.00 98.12 85 LYS A O 1
ATOM 669 N N . ILE A 1 86 ? -5.362 6.111 -6.638 1.00 97.62 86 ILE A N 1
ATOM 670 C CA . ILE A 1 86 ? -6.273 5.071 -6.169 1.00 97.62 86 ILE A CA 1
ATOM 671 C C . ILE A 1 86 ? -6.549 5.321 -4.687 1.00 97.62 86 ILE A C 1
ATOM 673 O O . ILE A 1 86 ? -5.623 5.573 -3.915 1.00 97.62 86 ILE A O 1
ATOM 677 N N . ASN A 1 87 ? -7.818 5.245 -4.288 1.00 97.31 87 ASN A N 1
ATOM 678 C CA . ASN A 1 87 ? -8.199 5.287 -2.879 1.00 97.31 87 ASN A CA 1
ATOM 679 C C . ASN A 1 87 ? -8.291 3.866 -2.323 1.00 97.31 87 ASN A C 1
ATOM 681 O O . ASN A 1 87 ? -8.892 2.985 -2.940 1.00 97.31 87 ASN A O 1
ATOM 685 N N . ILE A 1 88 ? -7.732 3.658 -1.144 1.00 95.38 88 ILE A N 1
ATOM 686 C CA . ILE A 1 88 ? -7.742 2.382 -0.444 1.00 95.38 88 ILE A CA 1
ATOM 687 C C . ILE A 1 88 ? -8.719 2.501 0.709 1.00 95.38 88 ILE A C 1
ATOM 689 O O . ILE A 1 88 ? -8.632 3.408 1.533 1.00 95.38 88 ILE A O 1
ATOM 693 N N . THR A 1 89 ? -9.683 1.592 0.735 1.00 91.69 89 THR A N 1
ATOM 694 C CA . THR A 1 89 ? -10.627 1.474 1.839 1.00 91.69 89 THR A CA 1
ATOM 695 C C . THR A 1 89 ? -10.154 0.338 2.729 1.00 91.69 89 THR A C 1
ATOM 697 O O . THR A 1 89 ? -10.091 -0.817 2.307 1.00 91.69 89 THR A O 1
ATOM 700 N N . PHE A 1 90 ? -9.805 0.678 3.962 1.00 84.88 90 PHE A N 1
ATOM 701 C CA . PHE A 1 90 ? -9.561 -0.304 5.004 1.00 84.88 90 PHE A CA 1
ATOM 702 C C . PHE A 1 90 ? -10.924 -0.677 5.582 1.00 84.88 90 PHE A C 1
ATOM 704 O O . PHE A 1 90 ? -11.539 0.137 6.273 1.00 84.88 90 PHE A O 1
ATOM 711 N N . GLU A 1 91 ? -11.426 -1.872 5.269 1.00 81.50 91 GLU A N 1
ATOM 712 C CA . GLU A 1 91 ? -12.533 -2.447 6.035 1.00 81.50 91 GLU A CA 1
ATOM 713 C C . GLU A 1 91 ? -11.986 -2.767 7.423 1.00 81.50 91 GLU A C 1
ATOM 715 O O . GLU A 1 91 ? -11.386 -3.813 7.657 1.00 81.50 91 GLU A O 1
ATOM 720 N N . ARG A 1 92 ? -12.097 -1.799 8.335 1.00 78.06 92 ARG A N 1
ATOM 721 C CA . ARG A 1 92 ? -11.673 -2.004 9.712 1.00 78.06 92 ARG A CA 1
ATOM 722 C C . ARG A 1 92 ? -12.643 -2.985 10.365 1.00 78.06 92 ARG A C 1
ATOM 724 O O . ARG A 1 92 ? -13.857 -2.803 10.236 1.00 78.06 92 ARG A O 1
ATOM 731 N N . PRO A 1 93 ? -12.144 -4.002 11.083 1.00 82.00 93 PRO A N 1
ATOM 732 C CA . PRO A 1 93 ? -12.989 -4.837 11.918 1.00 82.00 93 PRO A CA 1
ATOM 733 C C . PRO A 1 93 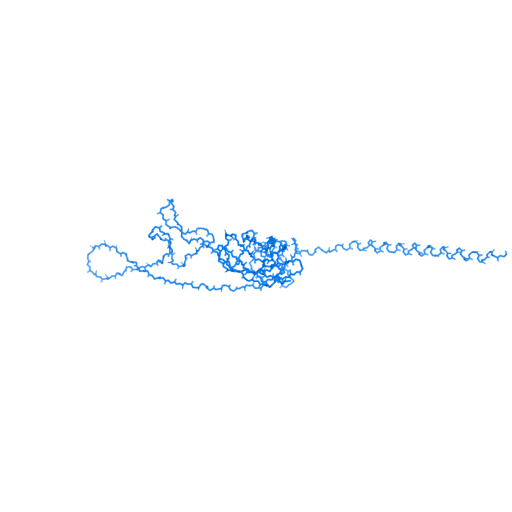? -13.846 -3.974 12.848 1.00 82.00 93 PRO A C 1
ATOM 735 O O . PRO A 1 93 ? -13.406 -2.918 13.314 1.00 82.00 93 PRO A O 1
ATOM 738 N N . SER A 1 94 ? -15.061 -4.427 13.155 1.00 86.00 94 SER A N 1
ATOM 739 C CA . SER A 1 94 ? -15.938 -3.704 14.075 1.00 86.00 94 SER A CA 1
ATOM 740 C C . SER A 1 94 ? -15.244 -3.479 15.420 1.00 86.00 94 SER A C 1
ATOM 742 O O . SER A 1 94 ? -14.571 -4.369 15.948 1.00 86.00 94 SER A O 1
ATOM 744 N N . ALA A 1 95 ? -15.456 -2.302 16.013 1.00 92.12 95 ALA A N 1
ATOM 745 C CA . ALA A 1 95 ? -14.899 -1.943 17.320 1.00 92.12 95 ALA A CA 1
ATOM 746 C C . ALA A 1 95 ? -15.317 -2.888 18.455 1.00 92.12 95 ALA A C 1
ATOM 748 O O . ALA A 1 95 ? -14.649 -2.996 19.487 1.00 92.12 95 ALA A O 1
ATOM 749 N N . CYS A 1 96 ? -16.451 -3.558 18.270 1.00 94.81 96 CYS A N 1
ATOM 750 C CA . CYS A 1 96 ? -17.036 -4.481 19.218 1.00 94.81 96 CYS A CA 1
ATOM 751 C C . CYS A 1 96 ? -17.241 -5.839 18.559 1.00 94.81 96 CYS A C 1
ATOM 753 O O . CYS A 1 96 ? -17.718 -5.920 17.426 1.00 94.81 96 CYS A O 1
ATOM 755 N N . VAL A 1 97 ? -16.920 -6.897 19.294 1.00 95.81 97 VAL A N 1
ATOM 756 C CA . VAL A 1 97 ? -17.107 -8.290 18.879 1.00 95.81 97 VAL A CA 1
ATOM 757 C C . VAL A 1 97 ? -17.835 -9.052 19.977 1.00 95.81 97 VAL A C 1
ATOM 759 O O . VAL A 1 97 ? -17.723 -8.726 21.162 1.00 95.81 97 VAL A O 1
ATOM 762 N N . TRP A 1 98 ? -18.608 -10.056 19.578 1.00 96.38 98 TRP A N 1
ATOM 763 C CA . TRP A 1 98 ? -19.274 -10.947 20.517 1.00 96.38 98 TRP A CA 1
ATOM 764 C C . TRP A 1 98 ? -18.267 -11.940 21.097 1.00 96.38 98 TRP A C 1
ATOM 766 O O . TRP A 1 98 ? -17.555 -12.615 20.354 1.00 96.38 98 TRP A O 1
ATOM 776 N N . ASN A 1 99 ? -18.193 -12.025 22.423 1.00 95.56 99 ASN A N 1
ATOM 777 C CA . ASN A 1 99 ? -17.364 -13.003 23.108 1.00 95.56 99 ASN A CA 1
ATOM 778 C C . ASN A 1 99 ? -18.236 -14.163 23.594 1.00 95.56 99 ASN A C 1
ATOM 780 O O . ASN A 1 99 ? -18.952 -14.041 24.587 1.00 95.56 99 ASN A O 1
ATOM 784 N N . GLU A 1 100 ? -18.121 -15.308 22.920 1.00 95.25 100 GLU A N 1
ATOM 785 C CA . GLU A 1 100 ? -18.870 -16.530 23.245 1.00 95.25 100 GLU A CA 1
ATOM 786 C C . GLU A 1 100 ? -18.556 -17.076 24.647 1.00 95.25 100 GLU A C 1
ATOM 788 O O . GLU A 1 100 ? -19.393 -17.720 25.271 1.00 95.25 100 GLU A O 1
ATOM 793 N N . THR A 1 101 ? -17.358 -16.808 25.182 1.00 95.06 101 THR A N 1
ATOM 794 C CA . THR A 1 101 ? -16.952 -17.312 26.506 1.00 95.06 101 THR A CA 1
ATOM 795 C C . THR A 1 101 ? -17.659 -16.559 27.628 1.00 95.06 101 THR A C 1
ATOM 797 O O . THR A 1 101 ? -18.054 -17.153 28.629 1.00 95.06 101 THR A O 1
ATOM 800 N N . THR A 1 102 ? -17.813 -15.242 27.478 1.00 95.00 102 THR A N 1
ATOM 801 C CA . THR A 1 102 ? -18.495 -14.391 28.464 1.00 95.00 102 THR A CA 1
ATOM 802 C C . THR A 1 102 ? -19.959 -14.139 28.121 1.00 95.00 102 THR A C 1
ATOM 804 O O . THR A 1 102 ? -20.657 -13.524 28.926 1.00 95.00 102 THR A O 1
ATOM 807 N N . ASN A 1 103 ? -20.415 -14.607 26.953 1.00 95.25 103 ASN A N 1
ATOM 808 C CA . ASN A 1 103 ? -21.736 -14.351 26.385 1.00 95.25 103 ASN A CA 1
ATOM 809 C C . ASN A 1 103 ? -22.085 -12.851 26.436 1.00 95.25 103 ASN A C 1
ATOM 811 O O . ASN A 1 103 ? -23.124 -12.449 26.968 1.00 95.25 103 ASN A O 1
ATOM 815 N N . SER A 1 104 ? -21.143 -12.016 25.985 1.00 96.00 104 SER A N 1
ATOM 816 C CA . SER A 1 104 ? -21.254 -10.558 26.036 1.00 96.00 104 SER A CA 1
ATOM 817 C C . SER A 1 104 ? -20.429 -9.868 24.948 1.00 96.00 104 SER A C 1
ATOM 819 O O . SER A 1 104 ? -19.423 -10.395 24.474 1.00 96.00 104 SER A O 1
ATOM 821 N N . CYS A 1 105 ? -20.832 -8.654 24.565 1.00 96.00 105 CYS A N 1
ATOM 822 C CA . CYS A 1 105 ? -20.053 -7.820 23.653 1.00 96.00 105 CYS A CA 1
ATOM 823 C C . CYS A 1 105 ? -18.823 -7.238 24.354 1.00 96.00 105 CYS A C 1
ATOM 825 O O . CYS A 1 105 ? -18.940 -6.511 25.343 1.00 96.00 105 CYS A O 1
ATOM 827 N N . THR A 1 106 ? -17.642 -7.494 23.801 1.00 95.69 106 THR A N 1
ATOM 828 C CA . THR A 1 106 ? -16.375 -6.933 24.275 1.00 95.69 106 THR A CA 1
ATOM 829 C C . THR A 1 106 ? -15.738 -6.060 23.202 1.00 95.69 106 THR A C 1
ATOM 831 O O . THR A 1 106 ? -16.081 -6.149 22.023 1.00 95.69 106 THR A O 1
ATOM 834 N N . LYS A 1 107 ? -14.800 -5.197 23.606 1.00 94.25 107 LYS A N 1
ATOM 835 C CA . LYS A 1 107 ? -13.974 -4.464 22.641 1.00 94.25 107 LYS A CA 1
ATOM 836 C C . LYS A 1 107 ? -13.189 -5.458 21.794 1.00 94.25 107 LYS A C 1
ATOM 838 O O . LYS A 1 107 ? -12.662 -6.432 22.332 1.00 94.25 107 LYS A O 1
ATOM 843 N N . ASN A 1 108 ? -13.122 -5.199 20.497 1.00 92.38 108 ASN A N 1
ATOM 844 C CA . ASN A 1 108 ? -12.249 -5.937 19.606 1.00 92.38 108 ASN A CA 1
ATOM 845 C C . ASN A 1 108 ? -10.792 -5.609 19.959 1.00 92.38 108 ASN A C 1
ATOM 847 O O . ASN A 1 108 ? -10.436 -4.442 20.113 1.00 92.38 108 ASN A O 1
ATOM 851 N N . THR A 1 109 ? -9.981 -6.641 20.181 1.00 90.44 109 THR A N 1
ATOM 852 C CA . THR A 1 109 ? -8.562 -6.497 20.538 1.00 90.44 109 THR A CA 1
ATOM 853 C C . THR A 1 109 ? -7.656 -6.395 19.319 1.00 90.44 109 THR A C 1
ATOM 855 O O . THR A 1 109 ? -6.454 -6.205 19.486 1.00 90.44 109 THR A O 1
ATOM 858 N N . ASP A 1 110 ? -8.207 -6.553 18.114 1.00 80.25 110 ASP A N 1
ATOM 859 C CA . ASP A 1 110 ? -7.481 -6.312 16.875 1.00 80.25 110 ASP A CA 1
ATOM 860 C C . ASP A 1 110 ? -7.005 -4.843 16.834 1.00 80.25 110 ASP A C 1
ATOM 862 O O . ASP A 1 110 ? -7.832 -3.933 16.963 1.00 80.25 110 ASP A O 1
ATOM 866 N N . PRO A 1 111 ? -5.691 -4.580 16.688 1.00 74.88 111 PRO A N 1
ATOM 867 C CA . PRO A 1 111 ? -5.147 -3.222 16.665 1.00 74.88 111 PRO A CA 1
ATOM 868 C C . PRO A 1 111 ? -5.656 -2.377 15.486 1.00 74.88 111 PRO A 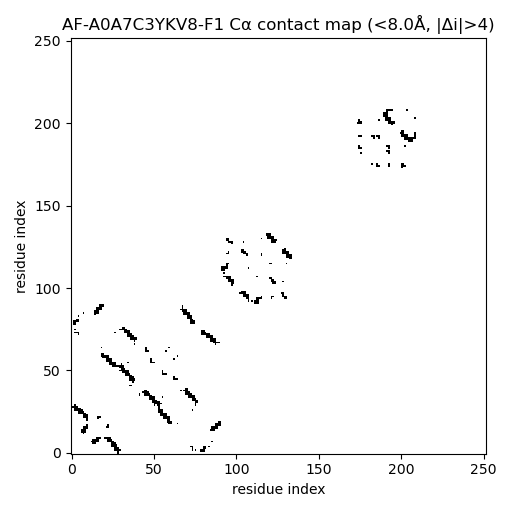C 1
ATOM 870 O O . PRO A 1 111 ? -5.548 -1.152 15.534 1.00 74.88 111 PRO A O 1
ATOM 873 N N . PHE A 1 112 ? -6.214 -3.007 14.449 1.00 73.00 112 PHE A N 1
ATOM 874 C CA . PHE A 1 112 ? -6.781 -2.350 13.273 1.00 73.00 112 PHE A CA 1
ATOM 875 C C . PHE A 1 112 ? -8.306 -2.198 13.338 1.00 73.00 112 PHE A C 1
ATOM 877 O O . PHE A 1 112 ? -8.891 -1.589 12.436 1.00 73.00 112 PHE A O 1
ATOM 884 N N . ALA A 1 113 ? -8.961 -2.722 14.381 1.00 82.12 113 ALA A N 1
ATOM 885 C CA . ALA A 1 113 ? -10.388 -2.514 14.586 1.00 82.12 113 ALA A CA 1
ATOM 886 C C . ALA A 1 113 ? -10.715 -1.026 14.762 1.00 82.12 113 ALA A C 1
ATOM 888 O O . ALA A 1 113 ? -9.903 -0.222 15.231 1.00 82.12 113 ALA A O 1
ATOM 889 N N . GLU A 1 114 ? -11.943 -0.647 14.416 1.00 84.38 114 GLU A N 1
ATOM 890 C CA . GLU A 1 114 ? -12.462 0.662 14.796 1.00 84.38 114 GLU A CA 1
ATOM 891 C C . GLU A 1 114 ? -12.361 0.852 16.319 1.00 84.38 114 GLU A C 1
ATOM 893 O O . GLU A 1 114 ? -12.472 -0.094 17.098 1.00 84.38 114 GLU A O 1
ATOM 898 N N . SER A 1 115 ? -12.156 2.083 16.783 1.00 86.69 115 SER A N 1
ATOM 899 C CA . SER A 1 115 ? -12.192 2.375 18.214 1.00 86.69 115 SER A CA 1
ATOM 900 C C . SER A 1 115 ? -13.548 2.969 18.585 1.00 86.69 115 SER A C 1
ATOM 902 O O . SER A 1 115 ? -14.071 3.846 17.901 1.00 86.69 115 SER A O 1
ATOM 904 N N . CYS A 1 116 ? -14.141 2.504 19.688 1.00 87.62 116 CYS A N 1
ATOM 905 C CA . CYS A 1 116 ? -15.249 3.240 20.288 1.00 87.62 116 CYS A CA 1
ATOM 906 C C . CYS A 1 116 ? -14.708 4.549 20.881 1.00 87.62 116 CYS A C 1
ATOM 908 O O . CYS A 1 116 ? -13.748 4.516 21.659 1.00 87.62 116 CYS A O 1
ATOM 910 N N . ASP A 1 117 ? -15.366 5.670 20.584 1.00 86.62 117 ASP A N 1
ATOM 911 C CA . ASP A 1 117 ? -15.052 6.974 21.170 1.00 86.62 117 ASP A CA 1
ATOM 912 C C . ASP A 1 117 ? -15.007 6.926 22.710 1.00 86.62 117 ASP A C 1
ATOM 914 O O . ASP A 1 117 ? -15.661 6.111 23.375 1.00 86.62 117 ASP A O 1
ATOM 918 N N . SER A 1 118 ? -14.251 7.848 23.314 1.00 86.62 118 SER A N 1
ATOM 919 C CA . SER A 1 118 ? -14.223 7.993 24.773 1.00 86.62 118 SER A CA 1
ATOM 920 C C . SER A 1 118 ? -15.641 8.168 25.344 1.00 86.62 118 SER A C 1
ATOM 922 O O . SER A 1 118 ? -16.444 8.957 24.843 1.00 86.62 118 SER A O 1
ATOM 924 N N . GLY A 1 119 ? -15.970 7.403 26.390 1.00 84.44 119 GLY A N 1
ATOM 925 C CA . GLY A 1 119 ? -17.314 7.383 26.976 1.00 84.44 119 GLY A CA 1
ATOM 926 C C . GLY A 1 119 ? -18.315 6.449 26.285 1.00 84.44 119 GLY A C 1
ATOM 927 O O . GLY A 1 119 ? -19.479 6.450 26.674 1.00 84.44 119 GLY A O 1
ATOM 928 N N . TYR A 1 120 ? -17.895 5.641 25.307 1.00 91.06 120 TYR A N 1
ATOM 929 C CA . TYR A 1 120 ? -18.701 4.562 24.730 1.00 91.06 120 TYR A CA 1
ATOM 930 C C . TYR A 1 120 ? -18.261 3.184 25.256 1.00 91.06 120 TYR A C 1
ATOM 932 O O . TYR A 1 120 ? -17.095 2.956 25.585 1.00 91.06 120 TYR A O 1
ATOM 940 N N . SER A 1 121 ? -19.208 2.249 25.325 1.00 93.38 121 SER A N 1
ATOM 941 C CA . SER A 1 121 ? -18.995 0.833 25.653 1.00 93.38 121 SER A CA 1
ATOM 942 C C . SER A 1 121 ? -19.646 -0.068 24.612 1.00 93.38 121 SER A C 1
ATOM 944 O O . SER A 1 121 ? -20.686 0.290 24.063 1.00 93.38 121 SER A O 1
ATOM 946 N N . CYS A 1 122 ? -19.074 -1.250 24.397 1.00 95.44 122 CYS A N 1
ATOM 947 C CA . CYS A 1 122 ? -19.687 -2.276 23.564 1.00 95.44 122 CYS A CA 1
ATOM 948 C C . CYS A 1 122 ? -20.939 -2.840 24.241 1.00 95.44 122 CYS A C 1
ATOM 950 O O . CYS A 1 122 ? -20.874 -3.282 25.387 1.00 95.44 122 CYS A O 1
ATOM 952 N N . GLN A 1 123 ? -22.071 -2.809 23.541 1.00 94.69 123 GLN A N 1
ATOM 953 C CA . GLN A 1 123 ? -23.336 -3.385 23.991 1.00 94.69 123 GLN A CA 1
ATOM 954 C C . GLN A 1 123 ? -23.990 -4.175 22.861 1.00 94.69 123 GLN A C 1
ATOM 956 O O . GLN A 1 123 ? -23.789 -3.870 21.686 1.00 94.69 123 GLN A O 1
ATOM 961 N N . GLU A 1 124 ? -24.759 -5.192 23.238 1.00 95.06 124 GLU A N 1
ATOM 962 C CA . GLU A 1 124 ? -25.565 -5.965 22.301 1.00 95.06 124 GLU A CA 1
ATOM 963 C C . GLU A 1 124 ? -26.873 -5.220 22.017 1.00 95.06 124 GLU A C 1
ATOM 965 O O . GLU A 1 124 ? -27.603 -4.848 22.938 1.00 95.06 124 GLU A O 1
ATOM 970 N N . GLU A 1 125 ? -27.181 -5.008 20.742 1.00 94.25 125 GLU A N 1
ATOM 971 C CA . GLU A 1 125 ? -28.452 -4.452 20.296 1.00 94.25 125 GLU A CA 1
ATOM 972 C C . GLU A 1 125 ? -28.921 -5.231 19.063 1.00 94.25 125 GLU A C 1
ATOM 974 O O . GLU A 1 125 ? -28.236 -5.282 18.042 1.00 94.25 125 GLU A O 1
ATOM 979 N N . ASN A 1 126 ? -30.090 -5.873 19.164 1.00 93.69 126 ASN A N 1
ATOM 980 C CA . ASN A 1 126 ? -30.670 -6.711 18.105 1.00 93.69 126 ASN A CA 1
ATOM 981 C C . ASN A 1 126 ? -29.731 -7.826 17.594 1.00 93.69 126 ASN A C 1
ATOM 983 O O . ASN A 1 126 ? -29.695 -8.099 16.395 1.00 93.69 126 ASN A O 1
ATOM 987 N N . GLY A 1 127 ? -28.964 -8.456 18.491 1.00 90.88 127 GLY A N 1
ATOM 988 C CA . GLY A 1 127 ? -28.026 -9.534 18.156 1.00 90.88 127 GLY A CA 1
ATOM 989 C C . GLY A 1 127 ? -26.702 -9.077 17.532 1.00 90.88 127 GLY A C 1
ATOM 990 O O . GLY A 1 127 ? -25.914 -9.918 17.117 1.00 90.88 127 GLY A O 1
ATOM 991 N N . ASN A 1 128 ? -26.439 -7.766 17.469 1.00 93.69 128 ASN A N 1
ATOM 992 C CA . ASN A 1 128 ? -25.174 -7.204 16.993 1.00 93.69 128 ASN A CA 1
ATOM 993 C C . ASN A 1 128 ? -24.461 -6.433 18.108 1.00 93.69 128 ASN A C 1
ATOM 995 O O . ASN A 1 128 ? -25.100 -5.771 18.926 1.00 93.69 128 ASN A O 1
ATOM 999 N N . CYS A 1 129 ? -23.128 -6.461 18.109 1.00 94.00 129 CYS A N 1
ATOM 1000 C CA . CYS A 1 129 ? -22.321 -5.674 19.038 1.00 94.00 129 CYS A CA 1
ATOM 1001 C C . CYS A 1 129 ? -22.018 -4.285 18.474 1.00 94.00 129 CYS A C 1
ATOM 1003 O O . CYS A 1 129 ? -21.358 -4.164 17.446 1.00 94.00 129 CYS A O 1
ATOM 1005 N N . ILE A 1 130 ? -22.449 -3.235 19.174 1.00 94.00 130 ILE A N 1
ATOM 1006 C CA . ILE A 1 130 ? -22.264 -1.839 18.755 1.00 94.00 130 ILE A CA 1
ATOM 1007 C C . ILE A 1 130 ? -21.647 -0.983 19.871 1.00 94.00 130 ILE A C 1
ATOM 1009 O O . ILE A 1 130 ? -21.810 -1.270 21.060 1.00 94.00 130 ILE A O 1
ATOM 1013 N N . CYS A 1 131 ? -20.956 0.100 19.503 1.00 93.56 131 CYS A N 1
ATOM 1014 C CA . CYS A 1 131 ? -20.502 1.111 20.461 1.00 93.56 131 CYS A CA 1
ATOM 1015 C C . CYS A 1 131 ? -21.687 1.983 20.898 1.00 93.56 131 CYS A C 1
ATOM 1017 O O . CYS A 1 131 ? -22.265 2.703 20.084 1.00 93.56 131 CYS A O 1
ATOM 1019 N N . LYS A 1 132 ? -22.014 1.994 22.194 1.00 92.81 132 LYS A N 1
ATOM 1020 C CA . LYS A 1 132 ? -23.076 2.838 22.764 1.00 92.81 132 LYS A CA 1
ATOM 1021 C C . LYS A 1 132 ? -22.530 3.766 23.839 1.00 92.81 132 LYS A C 1
ATOM 1023 O O . LYS A 1 132 ? -21.730 3.348 24.675 1.00 92.81 132 LYS A O 1
ATOM 1028 N N . LYS A 1 133 ? -22.959 5.030 23.823 1.00 89.44 133 LYS A N 1
ATOM 1029 C CA . LYS A 1 133 ? -22.517 6.034 24.796 1.00 89.44 133 LYS A CA 1
ATOM 1030 C C . LYS A 1 133 ? -23.009 5.660 26.193 1.00 89.44 133 LYS A C 1
ATOM 1032 O O . LYS A 1 133 ? -24.195 5.405 26.391 1.00 89.44 133 LYS A O 1
ATOM 1037 N N . ILE A 1 134 ? -22.109 5.672 27.167 1.00 84.19 134 ILE A N 1
ATOM 1038 C CA . ILE A 1 134 ? -22.438 5.490 28.577 1.00 84.19 134 ILE A CA 1
ATOM 1039 C C . ILE A 1 134 ? -23.024 6.810 29.074 1.00 84.19 134 ILE A C 1
ATOM 1041 O O . ILE A 1 134 ? -22.315 7.803 29.242 1.00 84.19 134 ILE A O 1
ATOM 1045 N N . ILE A 1 135 ? -24.333 6.831 29.302 1.00 81.50 135 ILE A N 1
ATOM 1046 C CA . ILE A 1 135 ? -25.001 7.956 29.954 1.00 81.50 135 ILE A CA 1
ATOM 1047 C C . ILE A 1 135 ? -25.142 7.597 31.429 1.00 81.50 135 ILE A C 1
ATOM 1049 O O . ILE A 1 135 ? -26.002 6.807 31.814 1.00 81.50 135 ILE A O 1
ATOM 1053 N N . THR A 1 136 ? -24.287 8.174 32.272 1.00 76.44 136 THR A N 1
ATOM 1054 C CA . THR A 1 136 ? -24.434 8.056 33.724 1.00 76.44 136 THR A CA 1
ATOM 1055 C C . THR A 1 136 ? -25.552 8.989 34.173 1.00 76.44 136 THR A C 1
ATOM 1057 O O . THR A 1 136 ? -25.319 10.153 34.495 1.00 76.44 136 THR A O 1
ATOM 1060 N N . THR A 1 137 ? -26.790 8.502 34.191 1.00 70.44 137 THR A N 1
ATOM 1061 C CA . THR A 1 137 ? -27.878 9.220 34.859 1.00 70.44 137 THR A CA 1
ATOM 1062 C C . THR A 1 137 ? -27.652 9.140 36.364 1.00 70.44 137 THR A C 1
ATOM 1064 O O . THR A 1 137 ? -27.866 8.096 36.982 1.00 70.44 137 THR A O 1
ATOM 1067 N N . LEU A 1 138 ? -27.194 10.241 36.961 1.00 70.56 138 LEU A N 1
ATOM 1068 C CA . LEU A 1 138 ? -27.187 10.391 38.412 1.00 70.56 138 LEU A CA 1
ATOM 1069 C C . LEU A 1 138 ? -28.641 10.304 38.901 1.00 70.56 138 LEU A C 1
ATOM 1071 O O . LEU A 1 138 ? -29.490 11.033 38.379 1.00 70.56 138 LEU A O 1
ATOM 1075 N N . PRO A 1 139 ? -28.964 9.435 39.875 1.00 67.62 139 PRO A N 1
ATOM 1076 C CA . PRO A 1 139 ? -30.296 9.430 40.453 1.00 67.62 139 PRO A CA 1
ATOM 1077 C C . PRO A 1 139 ? -30.565 10.812 41.051 1.00 67.62 139 PRO A C 1
ATOM 1079 O O . PRO A 1 139 ? -29.821 11.289 41.910 1.00 67.62 139 PRO A O 1
ATOM 1082 N N . VAL A 1 140 ? -31.625 11.469 40.580 1.00 64.19 140 VAL A N 1
ATOM 1083 C CA . VAL A 1 140 ? -32.103 12.720 41.169 1.00 64.19 140 VAL A CA 1
ATOM 1084 C C . VAL A 1 140 ? -32.672 12.367 42.540 1.00 64.19 140 VAL A C 1
ATOM 1086 O O . VAL A 1 140 ? -33.823 11.947 42.666 1.00 64.19 140 VAL A O 1
ATOM 1089 N N . TYR A 1 141 ? -31.849 12.493 43.580 1.00 52.81 141 TYR A N 1
ATOM 1090 C CA . TYR A 1 141 ? -32.308 12.392 44.959 1.00 52.81 141 TYR A CA 1
ATOM 1091 C C . TYR A 1 141 ? -33.238 13.571 45.228 1.00 52.81 141 TYR A C 1
ATOM 1093 O O . TYR A 1 141 ? -32.812 14.678 45.548 1.00 52.81 141 TYR A O 1
ATOM 1101 N N . THR A 1 142 ? -34.535 13.338 45.064 1.00 46.44 142 THR A N 1
ATOM 1102 C CA . THR A 1 142 ? -35.545 14.282 45.523 1.00 46.44 142 THR A CA 1
ATOM 1103 C C . THR A 1 142 ? -35.634 14.104 47.030 1.00 46.44 142 THR A C 1
ATOM 1105 O O . THR A 1 142 ? -36.145 13.091 47.504 1.00 46.44 142 THR A O 1
ATOM 1108 N N . THR A 1 143 ? -35.101 15.055 47.794 1.00 45.28 143 THR A N 1
ATOM 1109 C CA . THR A 1 143 ? -35.215 15.078 49.254 1.00 45.28 143 THR A CA 1
ATOM 1110 C C . THR A 1 143 ? -36.681 15.289 49.634 1.00 45.28 143 THR A C 1
ATOM 1112 O O . THR A 1 143 ? -37.132 16.406 49.866 1.00 45.28 143 THR A O 1
ATOM 1115 N N . LYS A 1 144 ? -37.463 14.210 49.667 1.00 44.97 144 LYS A N 1
ATOM 1116 C CA . LYS A 1 144 ? -38.726 14.155 50.396 1.00 44.97 144 LYS A CA 1
ATOM 1117 C C . LYS A 1 144 ? -38.526 13.203 51.559 1.00 44.97 144 LYS A C 1
ATOM 1119 O O . LYS A 1 144 ? -38.273 12.017 51.377 1.00 44.97 144 LYS A O 1
ATOM 1124 N N . VAL A 1 145 ? -38.617 13.763 52.762 1.00 52.47 145 VAL A N 1
ATOM 1125 C CA . VAL A 1 145 ? -38.904 1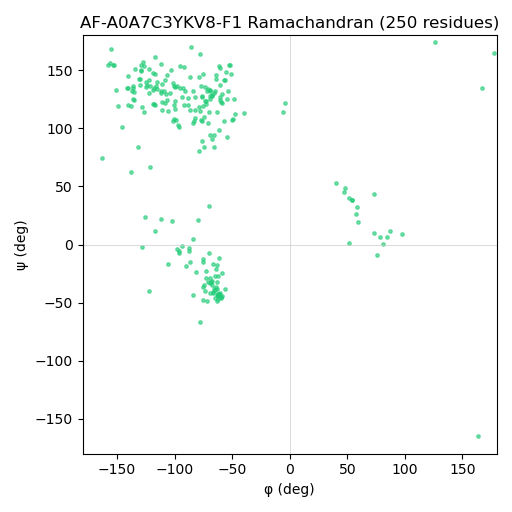3.016 53.985 1.00 52.47 145 VAL A CA 1
ATOM 1126 C C . VAL A 1 145 ? -40.126 12.157 53.670 1.00 52.47 145 VAL A C 1
ATOM 1128 O O . VAL A 1 145 ? -41.165 12.737 53.402 1.00 52.47 145 VAL A O 1
ATOM 1131 N N . PHE A 1 146 ? -39.966 10.839 53.531 1.00 48.00 146 PHE A N 1
ATOM 1132 C CA . PHE A 1 146 ? -40.903 9.765 53.893 1.00 48.00 146 PHE A CA 1
ATOM 1133 C C . PHE A 1 146 ? -40.465 8.420 53.271 1.00 48.00 146 PHE A C 1
ATOM 1135 O O . PHE A 1 146 ? -40.060 8.317 52.119 1.00 48.00 146 PHE A O 1
ATOM 1142 N N . THR A 1 147 ? -40.530 7.423 54.146 1.00 50.31 147 THR A N 1
ATOM 1143 C CA . THR A 1 147 ? -40.379 5.963 54.092 1.00 50.31 147 THR A CA 1
ATOM 1144 C C . THR A 1 147 ? -40.166 5.248 52.740 1.00 50.31 147 THR A C 1
ATOM 1146 O O . THR A 1 147 ? -41.012 5.239 51.855 1.00 50.31 147 THR A O 1
ATOM 1149 N N . THR A 1 148 ? -39.029 4.546 52.695 1.00 49.69 148 THR A N 1
ATOM 1150 C CA . THR A 1 148 ? -38.579 3.385 51.904 1.00 49.69 148 THR A CA 1
ATOM 1151 C C . THR A 1 148 ? -39.574 2.679 50.973 1.00 49.69 148 THR A C 1
ATOM 1153 O O . THR A 1 148 ? -40.399 1.921 51.469 1.00 49.69 148 THR A O 1
ATOM 1156 N N . ILE A 1 149 ? -39.331 2.744 49.649 1.00 53.28 149 ILE A N 1
ATOM 1157 C CA . ILE A 1 149 ? -39.412 1.611 48.693 1.00 53.28 149 ILE A CA 1
ATOM 1158 C C . ILE A 1 149 ? -38.380 1.861 47.564 1.00 53.28 149 ILE A C 1
ATOM 1160 O O . ILE A 1 149 ? -38.447 2.878 46.878 1.00 53.28 149 ILE A O 1
ATOM 1164 N N . LYS A 1 150 ? -37.392 0.969 47.386 1.00 49.88 150 LYS A N 1
ATOM 1165 C CA . LYS A 1 150 ? -36.368 1.042 46.319 1.00 49.88 150 LYS A CA 1
ATOM 1166 C C . LYS A 1 150 ? -36.895 0.374 45.040 1.00 49.88 150 LYS A C 1
ATOM 1168 O O . LYS A 1 150 ? -37.053 -0.842 45.027 1.00 49.88 150 LYS A O 1
ATOM 1173 N N . GLN A 1 151 ? -37.076 1.135 43.964 1.00 48.53 151 GLN A N 1
ATOM 1174 C CA . GLN A 1 151 ? -37.156 0.617 42.592 1.00 48.53 151 GLN A CA 1
ATOM 1175 C C . GLN A 1 151 ? -36.300 1.496 41.677 1.00 48.53 151 GLN A C 1
ATOM 1177 O O . GLN A 1 151 ? -36.366 2.722 41.741 1.00 48.53 151 GLN A O 1
ATOM 1182 N N . THR A 1 152 ? -35.456 0.859 40.870 1.00 54.94 152 THR A N 1
ATOM 1183 C CA . THR A 1 152 ? -34.537 1.508 39.931 1.00 54.94 152 THR A CA 1
ATOM 1184 C C . THR A 1 152 ? -35.025 1.216 38.518 1.00 54.94 152 THR A C 1
ATOM 1186 O O . THR A 1 152 ? -35.156 0.050 38.157 1.00 54.94 152 THR A O 1
ATOM 1189 N N . THR A 1 153 ? -35.287 2.262 37.736 1.00 45.62 153 THR A N 1
ATOM 1190 C CA . THR A 1 153 ? -35.714 2.161 36.332 1.00 45.62 153 THR A CA 1
ATOM 1191 C C . THR A 1 153 ? -34.719 2.927 35.466 1.00 45.62 153 THR A C 1
ATOM 1193 O O . THR A 1 153 ? -34.385 4.068 35.784 1.00 45.62 153 THR A O 1
ATOM 1196 N N . THR A 1 154 ? -34.234 2.298 34.396 1.00 48.53 154 THR A N 1
ATOM 1197 C CA . THR A 1 154 ? -33.235 2.851 33.468 1.00 48.53 154 THR A CA 1
ATOM 1198 C C . THR A 1 154 ? -33.895 3.112 32.113 1.00 48.53 154 THR A C 1
ATOM 1200 O O . THR A 1 154 ? -34.580 2.233 31.596 1.00 48.53 154 THR A O 1
ATOM 1203 N N . THR A 1 155 ? -33.683 4.297 31.535 1.00 47.91 155 THR A N 1
ATOM 1204 C CA . THR A 1 155 ? -34.228 4.698 30.224 1.00 47.91 155 THR A CA 1
ATOM 1205 C C . THR A 1 155 ? -33.081 5.132 29.308 1.00 47.91 155 THR A C 1
ATOM 1207 O O . THR A 1 155 ? -32.156 5.797 29.771 1.00 47.91 155 THR A O 1
ATOM 1210 N N . TYR A 1 156 ? -33.134 4.763 28.024 1.00 48.62 156 TYR A N 1
ATOM 1211 C CA . TYR A 1 156 ? -32.092 5.032 27.025 1.00 48.62 156 TYR A CA 1
ATOM 1212 C C . TYR A 1 156 ? -32.629 5.952 25.918 1.00 48.62 156 TYR A C 1
ATOM 1214 O O . TYR A 1 156 ? -33.731 5.724 25.423 1.00 48.62 156 TYR A O 1
ATOM 1222 N N . GLU A 1 157 ? -31.839 6.946 25.504 1.00 42.81 157 GLU A N 1
ATOM 1223 C CA . GLU A 1 157 ? -32.080 7.769 24.309 1.00 42.81 157 GLU A CA 1
ATOM 1224 C C . GLU A 1 157 ? -30.962 7.547 23.283 1.00 42.81 157 GLU A C 1
ATOM 1226 O O . GLU A 1 157 ? -29.785 7.432 23.635 1.00 42.81 157 GLU A O 1
ATOM 1231 N N . THR A 1 158 ? -31.345 7.484 22.008 1.00 34.59 158 THR A N 1
ATOM 1232 C CA . THR A 1 158 ? -30.454 7.212 20.876 1.00 34.59 158 THR A CA 1
ATOM 1233 C C . THR A 1 158 ? -30.209 8.504 20.104 1.00 34.59 158 THR A C 1
ATOM 1235 O O . THR A 1 158 ? -31.126 9.027 19.476 1.00 34.59 158 THR A O 1
ATOM 1238 N N . THR A 1 159 ? -28.965 8.987 20.093 1.00 41.50 159 THR A N 1
ATOM 1239 C CA . THR A 1 159 ? -28.549 10.120 19.251 1.00 41.50 159 THR A CA 1
ATOM 1240 C C . THR A 1 159 ? -27.331 9.715 18.431 1.00 41.50 159 THR A C 1
ATOM 1242 O O . THR A 1 159 ? -26.257 9.464 18.975 1.00 41.50 159 THR A O 1
ATOM 1245 N N . VAL A 1 160 ? -27.510 9.641 17.112 1.00 35.56 160 VAL A N 1
ATOM 1246 C CA . VAL A 1 160 ? -26.453 9.339 16.138 1.00 35.56 160 VAL A CA 1
ATOM 1247 C C . VAL A 1 160 ? -25.635 10.608 15.915 1.00 35.56 160 VAL A C 1
ATOM 1249 O O . VAL A 1 160 ? -26.175 11.612 15.457 1.00 35.56 160 VAL A O 1
ATOM 1252 N N . THR A 1 161 ? -24.342 10.580 16.242 1.00 40.28 161 THR A N 1
ATOM 1253 C CA . THR A 1 161 ? -23.425 11.695 15.961 1.00 40.28 161 THR A CA 1
ATOM 1254 C C . THR A 1 161 ? -22.323 11.188 15.039 1.00 40.28 161 THR A C 1
ATOM 1256 O O . THR A 1 161 ? -21.633 10.235 15.381 1.00 40.28 161 THR A O 1
ATOM 1259 N N . GLN A 1 162 ? -22.193 11.791 13.857 1.00 38.62 162 GLN A N 1
ATOM 1260 C CA . GLN A 1 162 ? -21.082 11.544 12.938 1.00 38.62 162 GLN A CA 1
ATOM 1261 C C . GLN A 1 162 ? -19.889 12.396 13.376 1.00 38.62 162 GLN A C 1
ATOM 1263 O O . GLN A 1 162 ? -19.966 13.625 13.339 1.00 38.62 162 GLN A O 1
ATOM 1268 N N . THR A 1 163 ? -18.795 11.755 13.780 1.00 35.19 163 THR A N 1
ATOM 1269 C CA . THR A 1 163 ? -17.546 12.441 14.124 1.00 35.19 163 THR A CA 1
ATOM 1270 C C . THR A 1 163 ? -16.573 12.322 12.953 1.00 35.19 163 THR A C 1
ATOM 1272 O O . THR A 1 163 ? -16.032 11.257 12.678 1.00 35.19 163 THR A O 1
ATOM 1275 N N . THR A 1 164 ? -16.339 13.422 12.241 1.00 41.47 164 THR A N 1
ATOM 1276 C CA . THR A 1 164 ? -15.193 13.570 11.333 1.00 41.47 164 THR A CA 1
ATOM 1277 C C . THR A 1 164 ? -13.931 13.770 12.170 1.00 41.47 164 THR A C 1
ATOM 1279 O O . THR A 1 164 ? -13.779 14.812 12.809 1.00 41.47 164 THR A O 1
ATOM 1282 N N . LEU A 1 165 ? -13.045 12.771 12.198 1.00 30.58 165 LEU A N 1
ATOM 1283 C CA . LEU A 1 165 ? -11.778 12.836 12.926 1.00 30.58 165 LEU A CA 1
ATOM 1284 C C . LEU A 1 165 ? -10.799 13.785 12.215 1.00 30.58 165 LEU A C 1
ATOM 1286 O O . LEU A 1 165 ? -10.598 13.712 11.002 1.00 30.58 165 LEU A O 1
ATOM 1290 N N . ASN A 1 166 ? -10.188 14.682 12.990 1.00 35.69 166 ASN A N 1
ATOM 1291 C CA . ASN A 1 166 ? -9.153 15.593 12.518 1.00 35.69 166 ASN A CA 1
ATOM 1292 C C . ASN A 1 166 ? -7.942 14.815 11.985 1.00 35.69 166 ASN A C 1
ATOM 1294 O O . ASN A 1 166 ? -7.322 14.033 12.702 1.00 35.69 166 ASN A O 1
ATOM 1298 N N . ARG A 1 167 ? -7.587 15.115 10.731 1.00 34.59 167 ARG A N 1
ATOM 1299 C CA . ARG A 1 167 ? -6.284 14.863 10.103 1.00 34.59 167 ARG A CA 1
ATOM 1300 C C . ARG A 1 167 ? -5.145 15.141 11.094 1.00 34.59 167 ARG A C 1
ATOM 1302 O O . ARG A 1 167 ? -4.897 16.304 11.415 1.00 34.59 167 ARG A O 1
ATOM 1309 N N . LEU A 1 168 ? -4.410 14.108 11.507 1.00 33.59 168 LEU A N 1
ATOM 1310 C CA . LEU A 1 168 ? -3.028 14.307 11.933 1.00 33.59 168 LEU A CA 1
ATOM 1311 C C . LEU A 1 168 ? -2.215 14.653 10.682 1.00 33.59 168 LEU A C 1
ATOM 1313 O O . LEU A 1 168 ? -2.125 13.871 9.735 1.00 33.59 168 LEU A O 1
ATOM 1317 N N . LEU A 1 169 ? -1.707 15.883 10.654 1.00 36.00 169 LEU A N 1
ATOM 1318 C CA . LEU A 1 169 ? -0.788 16.359 9.631 1.00 36.00 169 LEU A CA 1
ATOM 1319 C C . LEU A 1 169 ? 0.532 15.579 9.695 1.00 36.00 169 LEU A C 1
ATOM 1321 O O . LEU A 1 169 ? 1.007 15.214 10.764 1.00 36.00 169 LEU A O 1
ATOM 1325 N N . SER A 1 170 ? 1.109 15.374 8.513 1.00 35.47 170 SER A N 1
ATOM 1326 C CA . SER A 1 170 ? 2.409 14.752 8.269 1.00 35.47 170 SER A CA 1
ATOM 1327 C C . SER A 1 170 ? 3.560 15.456 8.996 1.00 35.47 170 SER A C 1
ATOM 1329 O O . SER A 1 170 ? 3.634 16.682 8.946 1.00 35.47 170 SER A O 1
ATOM 1331 N N . CYS A 1 171 ? 4.519 14.689 9.520 1.00 29.11 171 CYS A N 1
ATOM 1332 C CA . CYS A 1 171 ? 5.869 15.192 9.783 1.00 29.11 171 CYS A CA 1
ATOM 1333 C C . CYS A 1 171 ? 6.767 14.921 8.565 1.00 29.11 171 CYS A C 1
ATOM 1335 O O . CYS A 1 171 ? 6.934 13.765 8.172 1.00 29.11 171 CYS A O 1
ATOM 1337 N N . PRO A 1 172 ? 7.340 15.961 7.940 1.00 47.88 172 PRO A N 1
ATOM 1338 C CA . PRO A 1 172 ? 8.431 15.833 6.993 1.00 47.88 172 PRO A CA 1
ATOM 1339 C C . PRO A 1 172 ? 9.759 16.180 7.702 1.00 47.88 172 PRO A C 1
ATOM 1341 O O . PRO A 1 172 ? 9.936 17.301 8.158 1.00 47.88 172 PRO A O 1
ATOM 1344 N N . TYR A 1 173 ? 10.701 15.232 7.743 1.00 40.78 173 TYR A N 1
ATOM 1345 C CA . TYR A 1 173 ? 12.131 15.436 8.067 1.00 40.78 173 TYR A CA 1
ATOM 1346 C C . TYR A 1 173 ? 12.576 15.724 9.519 1.00 40.78 173 TYR A C 1
ATOM 1348 O O . TYR A 1 173 ? 13.514 16.490 9.715 1.00 40.78 173 TYR A O 1
ATOM 1356 N N . GLU A 1 174 ? 12.049 15.019 10.521 1.00 43.47 174 GLU A N 1
ATOM 1357 C CA . GLU A 1 174 ? 12.708 14.909 11.840 1.00 43.47 174 GLU A CA 1
ATOM 1358 C C . GLU A 1 174 ? 12.747 13.431 12.262 1.00 43.47 174 GLU A C 1
ATOM 1360 O O . GLU A 1 174 ? 11.856 12.923 12.931 1.00 43.47 174 GLU A O 1
ATOM 1365 N N . CYS A 1 175 ? 13.755 12.691 11.792 1.00 48.69 175 CYS A N 1
ATOM 1366 C CA . CYS A 1 175 ? 13.860 11.236 11.990 1.00 48.69 175 CYS A CA 1
ATOM 1367 C C . CYS A 1 175 ? 14.396 10.815 13.366 1.00 48.69 175 CYS A C 1
ATOM 1369 O O . CYS A 1 175 ? 14.911 9.713 13.479 1.00 48.69 175 CYS A O 1
ATOM 1371 N N . CYS A 1 176 ? 14.326 11.657 14.392 1.00 51.50 176 CYS A N 1
ATOM 1372 C CA . CYS A 1 176 ? 14.781 11.305 15.737 1.00 51.50 176 CYS A CA 1
ATOM 1373 C C . CYS A 1 176 ? 14.157 12.346 16.706 1.00 51.50 176 CYS A C 1
ATOM 1375 O O . CYS A 1 176 ? 14.809 13.293 17.138 1.00 51.50 176 CYS A O 1
ATOM 1377 N N . ASP A 1 177 ? 12.849 12.223 16.980 1.00 45.47 177 ASP A N 1
ATOM 1378 C CA . ASP A 1 177 ? 12.137 13.061 17.960 1.00 45.47 177 ASP A CA 1
ATOM 1379 C C . ASP A 1 177 ? 12.527 12.619 19.376 1.00 45.47 177 ASP A C 1
ATOM 1381 O O . ASP A 1 177 ? 11.878 11.752 19.945 1.00 45.47 177 ASP A O 1
ATOM 1385 N N . GLY A 1 178 ? 13.657 13.126 19.887 1.00 45.44 178 GLY A N 1
ATOM 1386 C CA . GLY A 1 178 ? 13.989 13.321 21.311 1.00 45.44 178 GLY A CA 1
ATOM 1387 C C . GLY A 1 178 ? 13.854 12.168 22.323 1.00 45.44 178 GLY A C 1
ATOM 1388 O O . GLY A 1 178 ? 14.107 12.390 23.509 1.00 45.44 178 GLY A O 1
ATOM 1389 N N . ILE A 1 179 ? 13.460 10.959 21.926 1.00 47.75 179 ILE A N 1
ATOM 1390 C CA . ILE A 1 179 ? 13.184 9.841 22.828 1.00 47.75 179 ILE A CA 1
ATOM 1391 C C . ILE A 1 179 ? 14.431 8.959 22.905 1.00 47.75 179 ILE A C 1
ATOM 1393 O O . ILE A 1 179 ? 14.702 8.144 22.027 1.00 47.75 179 ILE A O 1
ATOM 1397 N N . SER A 1 180 ? 15.182 9.119 23.995 1.00 44.44 180 SER A N 1
ATOM 1398 C CA . SER A 1 180 ? 16.299 8.238 24.351 1.00 44.44 180 SER A CA 1
ATOM 1399 C C . SER A 1 180 ? 15.844 6.770 24.399 1.00 44.44 180 SER A C 1
ATOM 1401 O O . SER A 1 180 ? 14.901 6.441 25.123 1.00 44.44 180 SER A O 1
ATOM 1403 N N . GLY A 1 181 ? 16.525 5.895 23.651 1.00 47.59 181 GLY A N 1
ATOM 1404 C CA . GLY A 1 181 ? 16.301 4.445 23.639 1.00 47.59 181 GLY A CA 1
ATOM 1405 C C . GLY A 1 181 ? 15.410 3.900 22.514 1.00 47.59 181 GLY A C 1
ATOM 1406 O O . GLY A 1 181 ? 15.031 2.732 22.581 1.00 47.59 181 GLY A O 1
ATOM 1407 N N . TYR A 1 182 ? 15.051 4.717 21.517 1.00 48.53 182 TYR A N 1
ATOM 1408 C CA . TYR A 1 182 ? 14.237 4.321 20.353 1.00 48.53 182 TYR A CA 1
ATOM 1409 C C . TYR A 1 182 ? 14.922 4.651 19.007 1.00 48.53 182 TYR A C 1
ATOM 1411 O O . TYR A 1 182 ? 14.255 4.782 17.981 1.00 48.53 182 TYR A O 1
ATOM 1419 N N . GLU A 1 183 ? 16.254 4.776 18.994 1.00 49.69 183 GLU A N 1
ATOM 1420 C CA . GLU A 1 183 ? 17.034 5.278 17.849 1.00 49.69 183 GLU A CA 1
ATOM 1421 C C . GLU A 1 183 ? 17.017 4.357 16.607 1.00 49.69 183 GLU A C 1
ATOM 1423 O O . GLU A 1 183 ? 17.305 4.811 15.497 1.00 49.69 183 GLU A O 1
ATOM 1428 N N . ASP A 1 184 ? 16.618 3.092 16.769 1.00 47.19 184 ASP A N 1
ATOM 1429 C CA . ASP A 1 184 ? 16.644 2.072 15.710 1.00 47.19 184 ASP A CA 1
ATOM 1430 C C . ASP A 1 184 ? 15.297 1.908 14.973 1.00 47.19 184 ASP A C 1
ATOM 1432 O O . ASP A 1 184 ? 15.208 1.170 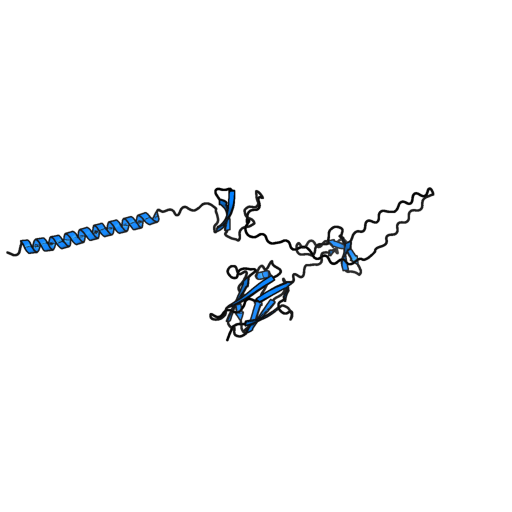13.995 1.00 47.19 184 ASP A O 1
ATOM 1436 N N . LEU A 1 185 ? 14.227 2.568 15.434 1.00 49.25 185 LEU A N 1
ATOM 1437 C CA . LEU A 1 185 ? 12.846 2.277 15.007 1.00 49.25 185 LEU A CA 1
ATOM 1438 C C . LEU A 1 185 ? 12.323 3.137 13.847 1.00 49.25 185 LEU A C 1
ATOM 1440 O O . LEU A 1 185 ? 11.177 2.964 13.437 1.00 49.25 185 LEU A O 1
ATOM 1444 N N . LEU A 1 186 ? 13.121 4.076 13.331 1.00 57.09 186 LEU A N 1
ATOM 1445 C CA . LEU A 1 186 ? 12.631 5.116 12.411 1.00 57.09 186 LEU A CA 1
ATOM 1446 C C . LEU A 1 186 ? 13.414 5.255 11.101 1.00 57.09 186 LEU A C 1
ATOM 1448 O O . LEU A 1 186 ? 13.036 6.073 10.262 1.00 57.09 186 LEU A O 1
ATOM 1452 N N . CYS A 1 187 ? 14.484 4.487 10.905 1.00 57.97 187 CYS A N 1
ATOM 1453 C CA . CYS A 1 187 ? 15.171 4.444 9.620 1.00 57.97 187 CYS A CA 1
ATOM 1454 C C . CYS A 1 187 ? 14.753 3.173 8.860 1.00 57.97 187 CYS A C 1
ATOM 1456 O O . CYS A 1 187 ? 14.631 2.104 9.454 1.00 57.97 187 CYS A O 1
ATOM 1458 N N . ASP A 1 188 ? 14.525 3.304 7.549 1.00 59.88 188 ASP A N 1
ATOM 1459 C CA . ASP A 1 188 ? 14.221 2.178 6.654 1.00 59.88 188 ASP A CA 1
ATOM 1460 C C . ASP A 1 188 ? 15.283 1.063 6.785 1.00 59.88 188 ASP A C 1
ATOM 1462 O O . ASP A 1 188 ? 16.440 1.341 7.123 1.00 59.88 188 ASP A O 1
ATOM 1466 N N . GLU A 1 189 ? 14.932 -0.192 6.471 1.00 61.31 189 GLU A N 1
ATOM 1467 C CA . GLU A 1 189 ? 15.882 -1.315 6.523 1.00 61.31 189 GLU A CA 1
ATOM 1468 C C . GLU A 1 189 ? 17.211 -0.978 5.810 1.00 61.31 189 GLU A C 1
ATOM 1470 O O . GLU A 1 189 ? 17.254 -0.575 4.643 1.00 61.31 189 GLU A O 1
ATOM 1475 N N . GLY A 1 190 ? 18.326 -1.137 6.533 1.00 66.56 190 GLY A N 1
ATOM 1476 C CA . GLY A 1 190 ? 19.672 -0.823 6.042 1.00 66.56 190 GLY A CA 1
ATOM 1477 C C . GLY A 1 190 ? 20.120 0.634 6.229 1.00 66.56 190 GLY A C 1
ATOM 1478 O O . GLY A 1 190 ? 21.142 1.029 5.655 1.00 66.56 190 GLY A O 1
ATOM 1479 N N . TYR A 1 191 ? 19.392 1.433 7.009 1.00 68.88 191 TYR A N 1
ATOM 1480 C CA . TYR A 1 191 ? 19.791 2.770 7.449 1.00 68.88 191 TYR A CA 1
ATOM 1481 C C . TYR A 1 191 ? 19.903 2.837 8.981 1.00 68.88 191 TYR A C 1
ATOM 1483 O O . TYR A 1 191 ? 19.150 2.188 9.695 1.00 68.88 191 TYR A O 1
ATOM 1491 N N . VAL A 1 192 ? 20.829 3.655 9.485 1.00 74.69 192 VAL A N 1
ATOM 1492 C CA . VAL A 1 192 ? 21.090 3.872 10.920 1.00 74.69 192 VAL A CA 1
ATOM 1493 C C . VAL A 1 192 ? 20.990 5.372 11.240 1.00 74.69 192 VAL A C 1
ATOM 1495 O O . VAL A 1 192 ? 21.511 6.189 10.470 1.00 74.69 192 VAL A O 1
ATOM 1498 N N . CYS A 1 193 ? 20.314 5.756 12.340 1.00 75.88 193 CYS A N 1
ATOM 1499 C CA . CYS A 1 193 ? 20.229 7.157 12.801 1.00 75.88 193 CYS A CA 1
ATOM 1500 C C . CYS A 1 193 ? 21.594 7.562 13.385 1.00 75.88 193 CYS A C 1
ATOM 1502 O O . CYS A 1 193 ? 22.093 6.936 14.319 1.00 75.88 193 CYS A O 1
ATOM 1504 N N . CYS A 1 194 ? 22.219 8.598 12.824 1.00 76.31 194 CYS A N 1
ATOM 1505 C CA . CYS A 1 194 ? 23.545 9.052 13.222 1.00 76.31 194 CYS A CA 1
ATOM 1506 C C . CYS A 1 194 ? 23.526 10.486 13.748 1.00 76.31 194 CYS A C 1
ATOM 1508 O O . CYS A 1 194 ? 22.950 11.358 13.091 1.00 76.31 194 CYS A O 1
ATOM 1510 N N . PRO A 1 195 ? 24.183 10.754 14.893 1.00 79.81 195 PRO A N 1
ATOM 1511 C CA . PRO A 1 195 ? 24.339 12.109 15.390 1.00 79.81 195 PRO A CA 1
ATOM 1512 C C . PRO A 1 195 ? 25.368 12.873 14.546 1.00 79.81 195 PRO A C 1
ATOM 1514 O O . PRO A 1 195 ? 26.448 12.370 14.221 1.00 79.81 195 PRO A O 1
ATOM 1517 N N . ASP A 1 196 ? 25.034 14.109 14.193 1.00 76.56 196 ASP A N 1
ATOM 1518 C CA . ASP A 1 196 ? 25.968 15.111 13.692 1.00 76.56 196 ASP A CA 1
ATOM 1519 C C . ASP A 1 196 ? 26.630 15.859 14.865 1.00 76.56 196 ASP A C 1
ATOM 1521 O O . ASP A 1 196 ? 26.211 15.776 16.017 1.00 76.56 196 ASP A O 1
ATOM 1525 N N . LYS A 1 197 ? 27.661 16.653 14.572 1.00 74.56 197 LYS A N 1
ATOM 1526 C CA . LYS A 1 197 ? 28.449 17.432 15.543 1.00 74.56 197 LYS A CA 1
ATOM 1527 C C . LYS A 1 197 ? 27.652 18.478 16.334 1.00 74.56 197 LYS A C 1
ATOM 1529 O O . LYS A 1 197 ? 28.198 19.035 17.280 1.00 74.56 197 LYS A O 1
ATOM 1534 N N . ASN A 1 198 ? 26.417 18.764 15.927 1.00 74.81 198 ASN A N 1
ATOM 1535 C CA . ASN A 1 198 ? 25.524 19.742 16.551 1.00 74.81 198 ASN A CA 1
ATOM 1536 C C . ASN A 1 198 ? 24.315 19.080 17.245 1.00 74.81 198 ASN A C 1
ATOM 1538 O O . ASN A 1 198 ? 23.284 19.731 17.368 1.00 74.81 198 ASN A O 1
ATOM 1542 N N . ASP A 1 199 ? 24.404 17.796 17.614 1.00 65.56 199 ASP A N 1
ATOM 1543 C CA . ASP A 1 199 ? 23.299 17.005 18.196 1.00 65.56 199 ASP A CA 1
ATOM 1544 C C . ASP A 1 199 ? 22.045 16.900 17.302 1.00 65.56 199 ASP A C 1
ATOM 1546 O O . ASP A 1 199 ? 20.957 16.555 17.757 1.00 65.56 199 ASP A O 1
ATOM 1550 N N . ASN A 1 200 ? 22.199 17.159 16.000 1.00 67.88 200 ASN A N 1
ATOM 1551 C CA . ASN A 1 200 ? 21.173 16.879 15.000 1.00 67.88 200 ASN A CA 1
ATOM 1552 C C . ASN A 1 200 ? 21.308 15.436 14.519 1.00 67.88 200 ASN A C 1
ATOM 1554 O O . ASN A 1 200 ? 22.418 14.945 14.335 1.00 67.88 200 ASN A O 1
ATOM 1558 N N . TYR A 1 201 ? 20.190 14.778 14.242 1.00 69.94 201 TYR A N 1
ATOM 1559 C CA . TYR A 1 201 ? 20.162 13.371 13.859 1.00 69.94 201 TYR A CA 1
ATOM 1560 C C . TYR A 1 201 ? 19.764 13.195 12.388 1.00 69.94 201 TYR A C 1
ATOM 1562 O O . TYR A 1 201 ? 18.847 13.859 11.904 1.00 69.94 201 TYR A O 1
ATOM 1570 N N . TYR A 1 202 ? 20.440 12.296 11.665 1.00 72.31 202 TYR A N 1
ATOM 1571 C CA . TYR A 1 202 ? 20.139 11.982 10.262 1.00 72.31 202 TYR A CA 1
ATOM 1572 C C . TYR A 1 202 ? 20.275 10.481 9.970 1.00 72.31 202 TYR A C 1
ATOM 1574 O O . TYR A 1 202 ? 21.162 9.822 10.508 1.00 72.31 202 TYR A O 1
ATOM 1582 N N . CYS A 1 203 ? 19.438 9.928 9.084 1.00 68.25 203 CYS A N 1
ATOM 1583 C CA . CYS A 1 203 ? 19.584 8.534 8.650 1.00 68.25 203 CYS A CA 1
ATOM 1584 C C . CYS A 1 203 ? 20.742 8.402 7.645 1.00 68.25 203 CYS A C 1
ATOM 1586 O O . CYS A 1 203 ? 20.787 9.088 6.618 1.00 68.25 203 CYS A O 1
ATOM 1588 N N . LYS A 1 204 ? 21.665 7.477 7.912 1.00 75.31 204 LYS A N 1
ATOM 1589 C CA . LYS A 1 204 ? 22.795 7.126 7.045 1.00 75.31 204 LYS A CA 1
ATOM 1590 C C . LYS A 1 204 ? 22.671 5.668 6.619 1.00 75.31 204 LYS A C 1
ATOM 1592 O O . LYS A 1 204 ? 22.416 4.804 7.443 1.00 75.31 204 LYS A O 1
ATOM 1597 N N . LYS A 1 205 ? 22.870 5.379 5.333 1.00 75.50 205 LYS A N 1
ATOM 1598 C CA . LYS A 1 205 ? 22.828 4.004 4.815 1.00 75.50 205 LYS A CA 1
ATOM 1599 C C . LYS A 1 205 ? 24.033 3.194 5.314 1.00 75.50 205 LYS A C 1
ATOM 1601 O O . LYS A 1 205 ? 25.169 3.626 5.107 1.00 75.50 205 LYS A O 1
ATOM 1606 N N . GLY A 1 206 ? 23.793 2.022 5.895 1.00 75.00 206 GLY A N 1
ATOM 1607 C CA . GLY A 1 206 ? 24.805 1.110 6.441 1.00 75.00 206 GLY A CA 1
ATOM 1608 C C . GLY A 1 206 ? 24.543 0.735 7.900 1.00 75.00 206 GLY A C 1
ATOM 1609 O O . GLY A 1 206 ? 23.650 1.289 8.520 1.00 75.00 206 GLY A O 1
ATOM 1610 N N . ASP A 1 207 ? 25.349 -0.178 8.446 1.00 76.50 207 ASP A N 1
ATOM 1611 C CA . ASP A 1 207 ? 25.114 -0.775 9.775 1.00 76.50 207 ASP A CA 1
ATOM 1612 C C . ASP A 1 207 ? 25.720 0.026 10.945 1.00 76.50 207 ASP A C 1
ATOM 1614 O O . ASP A 1 207 ? 25.601 -0.373 12.102 1.00 76.50 207 ASP A O 1
ATOM 1618 N N . SER A 1 208 ? 26.436 1.125 10.678 1.00 77.31 208 SER A N 1
ATOM 1619 C CA . SER A 1 208 ? 27.015 1.959 11.736 1.00 77.31 208 SER A CA 1
ATOM 1620 C C . SER A 1 208 ? 27.280 3.402 11.306 1.00 77.31 208 SER A C 1
ATOM 1622 O O . SER A 1 208 ? 27.485 3.718 10.130 1.00 77.31 208 SER A O 1
ATOM 1624 N N . CYS A 1 209 ? 27.330 4.293 12.298 1.00 76.62 209 CYS A N 1
ATOM 1625 C CA . CYS A 1 209 ? 27.656 5.706 12.099 1.00 76.62 209 CYS A CA 1
ATOM 1626 C C . CYS A 1 209 ? 29.135 5.971 11.849 1.00 76.62 209 CYS A C 1
ATOM 1628 O O . CYS A 1 209 ? 29.495 7.039 11.344 1.00 76.62 209 CYS A O 1
ATOM 1630 N N . GLU A 1 210 ? 29.994 4.997 12.142 1.00 74.25 210 GLU A N 1
ATOM 1631 C CA . GLU A 1 210 ? 31.409 5.102 11.842 1.00 74.25 210 GLU A CA 1
ATOM 1632 C C . GLU A 1 210 ? 31.591 5.197 10.327 1.00 74.25 210 GLU A C 1
ATOM 1634 O O . GLU A 1 210 ? 31.317 4.267 9.566 1.00 74.25 210 GLU A O 1
ATOM 1639 N N . GLU A 1 211 ? 32.083 6.343 9.855 1.00 58.88 211 GLU A N 1
ATOM 1640 C CA . GLU A 1 211 ? 32.748 6.354 8.565 1.00 58.88 211 GLU A CA 1
ATOM 1641 C C . GLU A 1 211 ? 33.889 5.347 8.657 1.00 58.88 211 GLU A C 1
ATOM 1643 O O . GLU A 1 211 ? 34.915 5.612 9.290 1.00 58.88 211 GLU A O 1
ATOM 1648 N N . LYS A 1 212 ? 33.721 4.186 8.009 1.00 49.22 212 LYS A N 1
ATOM 1649 C CA . LYS A 1 212 ? 34.852 3.371 7.583 1.00 49.22 212 LYS A CA 1
ATOM 1650 C C . LYS A 1 212 ? 35.708 4.309 6.752 1.00 49.22 212 LYS A C 1
ATOM 1652 O O . LYS A 1 212 ? 35.451 4.483 5.562 1.00 49.22 212 LYS A O 1
ATOM 1657 N N . ARG A 1 213 ? 36.684 4.966 7.391 1.00 45.06 213 ARG A N 1
ATOM 1658 C CA . ARG A 1 213 ? 37.733 5.709 6.703 1.00 45.06 213 ARG A CA 1
ATOM 1659 C C . ARG A 1 213 ? 38.211 4.747 5.645 1.00 45.06 213 ARG A C 1
ATOM 1661 O O . ARG A 1 213 ? 38.714 3.680 5.999 1.00 45.06 213 ARG A O 1
ATOM 1668 N N . ALA A 1 214 ? 37.953 5.075 4.381 1.00 46.88 214 ALA A N 1
ATOM 1669 C CA . ALA A 1 214 ? 38.454 4.298 3.272 1.00 46.88 214 ALA A CA 1
ATOM 1670 C C . ALA A 1 214 ? 39.945 4.138 3.549 1.00 46.88 214 ALA A C 1
ATOM 1672 O O . ALA A 1 214 ? 40.688 5.120 3.561 1.00 46.88 214 ALA A O 1
ATOM 1673 N N . SER A 1 215 ? 40.336 2.926 3.940 1.00 48.19 215 SER A N 1
ATOM 1674 C CA . SER A 1 215 ? 41.708 2.601 4.273 1.00 48.19 215 SER A CA 1
ATOM 1675 C C . SER A 1 215 ? 42.488 2.847 2.993 1.00 48.19 215 SER A C 1
ATOM 1677 O O . SER A 1 215 ? 42.451 2.050 2.058 1.00 48.19 215 SER A O 1
ATOM 1679 N N . GLY A 1 216 ? 43.117 4.019 2.908 1.00 49.53 216 GLY A N 1
ATOM 1680 C CA . GLY A 1 216 ? 43.868 4.501 1.755 1.00 49.53 216 GLY A CA 1
ATOM 1681 C C . GLY A 1 216 ? 45.175 3.739 1.546 1.00 49.53 216 GLY A C 1
ATOM 1682 O O . GLY A 1 216 ? 46.163 4.330 1.122 1.00 49.53 216 GLY A O 1
ATOM 1683 N N . SER A 1 217 ? 45.217 2.444 1.866 1.00 55.38 217 SER A N 1
ATOM 1684 C CA . SER A 1 217 ? 46.387 1.595 1.651 1.00 55.38 217 SER A CA 1
ATOM 1685 C C . SER A 1 217 ? 46.484 1.095 0.204 1.00 55.38 217 SER A C 1
ATOM 1687 O O . SER A 1 217 ? 47.585 0.831 -0.272 1.00 55.38 217 SER A O 1
ATOM 1689 N N . GLY A 1 218 ? 45.370 1.043 -0.541 1.00 58.28 218 GLY A N 1
ATOM 1690 C CA . GLY A 1 218 ? 45.359 0.588 -1.939 1.00 58.28 218 GLY A CA 1
ATOM 1691 C C . GLY A 1 218 ? 45.970 1.578 -2.942 1.00 58.28 218 GLY A C 1
ATOM 1692 O O . GLY A 1 218 ? 46.541 1.163 -3.949 1.00 58.28 218 GLY A O 1
ATOM 1693 N N . GLY A 1 219 ? 45.912 2.886 -2.661 1.00 65.19 219 GLY A N 1
ATOM 1694 C CA . GLY A 1 219 ? 46.435 3.920 -3.567 1.00 65.19 219 GLY A CA 1
ATOM 1695 C C . GLY A 1 219 ? 47.964 3.931 -3.674 1.00 65.19 219 GLY A C 1
ATOM 1696 O O . GLY A 1 219 ? 48.514 4.180 -4.746 1.00 65.19 219 GLY A O 1
ATOM 1697 N N . TRP A 1 220 ? 48.667 3.589 -2.591 1.00 79.31 220 TRP A N 1
ATOM 1698 C CA . TRP A 1 220 ? 50.135 3.578 -2.560 1.00 79.31 220 TRP A CA 1
ATOM 1699 C C . TRP A 1 220 ? 50.752 2.498 -3.453 1.00 79.31 220 TRP A C 1
ATOM 1701 O O . TRP A 1 220 ? 51.816 2.717 -4.032 1.00 79.31 220 TRP A O 1
ATOM 1711 N N . ILE A 1 221 ? 50.071 1.362 -3.624 1.00 83.38 221 ILE A N 1
ATOM 1712 C CA . ILE A 1 221 ? 50.538 0.264 -4.485 1.00 83.38 221 ILE A CA 1
ATOM 1713 C C . ILE A 1 221 ? 50.537 0.699 -5.956 1.00 83.38 221 ILE A C 1
ATOM 1715 O O . ILE A 1 221 ? 51.489 0.425 -6.687 1.00 83.38 221 ILE A O 1
ATOM 1719 N N . VAL A 1 222 ? 49.505 1.435 -6.381 1.00 84.19 222 VAL A N 1
ATOM 1720 C CA . VAL A 1 222 ? 49.400 1.956 -7.752 1.00 84.19 222 VAL A CA 1
ATOM 1721 C C . VAL A 1 222 ? 50.481 3.006 -8.019 1.00 84.19 222 VAL A C 1
ATOM 1723 O O . VAL A 1 222 ? 51.129 2.970 -9.063 1.00 84.19 222 VAL A O 1
ATOM 1726 N N . ILE A 1 223 ? 50.739 3.897 -7.055 1.00 87.62 223 ILE A N 1
ATOM 1727 C CA . ILE A 1 223 ? 51.803 4.907 -7.164 1.00 87.62 223 ILE A CA 1
ATOM 1728 C C . ILE A 1 223 ? 53.182 4.236 -7.269 1.00 87.62 223 ILE A C 1
ATOM 1730 O O . IL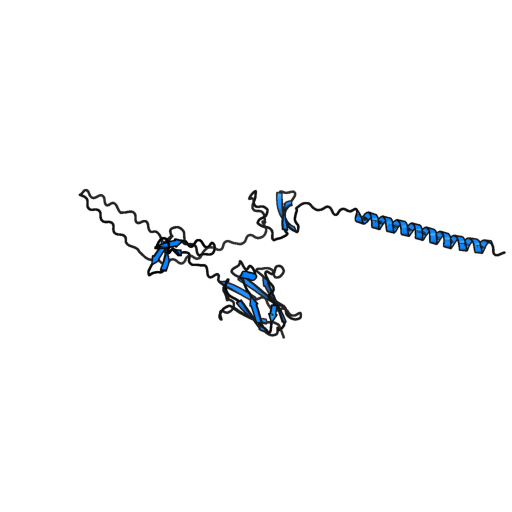E A 1 223 ? 53.975 4.606 -8.135 1.00 87.62 223 ILE A O 1
ATOM 1734 N N . LEU A 1 224 ? 53.458 3.211 -6.454 1.00 91.81 224 LEU A N 1
ATOM 1735 C CA . LEU A 1 224 ? 54.713 2.452 -6.523 1.00 91.81 224 LEU A CA 1
ATOM 1736 C C . LEU A 1 224 ? 54.909 1.768 -7.884 1.00 91.81 224 LEU A C 1
ATOM 1738 O O . LEU A 1 224 ? 56.007 1.824 -8.438 1.00 91.81 224 LEU A O 1
ATOM 1742 N N . LEU A 1 225 ? 53.856 1.177 -8.456 1.00 93.44 225 LEU A N 1
ATOM 1743 C CA . LEU A 1 225 ? 53.914 0.554 -9.784 1.00 93.44 225 LEU A CA 1
ATOM 1744 C C . LEU A 1 225 ? 54.265 1.559 -10.888 1.00 93.44 225 LEU A C 1
ATOM 1746 O O . LEU A 1 225 ? 55.103 1.265 -11.742 1.00 93.44 225 LEU A O 1
ATOM 1750 N N . ILE A 1 226 ? 53.676 2.757 -10.851 1.00 95.00 226 ILE A N 1
ATOM 1751 C CA . ILE A 1 226 ? 53.963 3.817 -11.828 1.00 95.00 226 ILE A CA 1
ATOM 1752 C C . ILE A 1 226 ? 55.432 4.253 -11.735 1.00 95.00 226 ILE A C 1
ATOM 1754 O O . ILE A 1 226 ? 56.104 4.379 -12.759 1.00 95.00 226 ILE A O 1
ATOM 1758 N N . VAL A 1 227 ? 55.960 4.428 -10.520 1.00 96.00 227 VAL A N 1
ATOM 1759 C CA . VAL A 1 227 ? 57.365 4.818 -10.310 1.00 96.00 227 VAL A CA 1
ATOM 1760 C C . VAL A 1 227 ? 58.326 3.753 -10.849 1.00 96.00 227 VAL A C 1
ATOM 1762 O O . VAL A 1 227 ? 59.292 4.092 -11.533 1.00 96.00 227 VAL A O 1
ATOM 1765 N N . VAL A 1 228 ? 58.049 2.467 -10.616 1.00 96.56 228 VAL A N 1
ATOM 1766 C CA . VAL A 1 228 ? 58.878 1.363 -11.133 1.00 96.56 228 VAL A CA 1
ATOM 1767 C C . VAL A 1 228 ? 58.894 1.342 -12.665 1.00 96.56 228 VAL A C 1
ATOM 1769 O O . VAL A 1 228 ? 59.964 1.211 -13.264 1.00 96.56 228 VAL A O 1
ATOM 1772 N N . LEU A 1 229 ? 57.742 1.530 -13.315 1.00 96.25 229 LEU A N 1
ATOM 1773 C CA . LEU A 1 229 ? 57.657 1.570 -14.779 1.00 96.25 229 LEU A CA 1
ATOM 1774 C C . LEU A 1 229 ? 58.451 2.737 -15.379 1.00 96.25 229 LEU A C 1
ATOM 1776 O O . LEU A 1 229 ? 59.122 2.558 -16.397 1.00 96.25 229 LEU A O 1
ATOM 1780 N N . LEU A 1 230 ? 58.438 3.908 -14.734 1.00 96.56 230 LEU A N 1
ATOM 1781 C CA . LEU A 1 230 ? 59.227 5.063 -15.172 1.00 96.56 230 LEU A CA 1
ATOM 1782 C C . LEU A 1 230 ? 60.737 4.809 -15.068 1.00 96.56 230 LEU A C 1
ATOM 1784 O O . LEU A 1 230 ? 61.480 5.179 -15.978 1.00 96.56 230 LEU A O 1
ATOM 1788 N N . ILE A 1 231 ? 61.195 4.135 -14.008 1.00 96.44 231 ILE A N 1
ATOM 1789 C CA . ILE A 1 231 ? 62.612 3.773 -13.840 1.00 96.44 231 ILE A CA 1
ATOM 1790 C C . ILE A 1 231 ? 63.051 2.789 -14.931 1.00 96.44 231 ILE A C 1
ATOM 1792 O O . ILE A 1 231 ? 64.090 2.995 -15.563 1.00 96.44 231 ILE A O 1
ATOM 1796 N N . ILE A 1 232 ? 62.252 1.749 -15.195 1.00 96.56 232 ILE A N 1
ATOM 1797 C CA . ILE A 1 232 ? 62.547 0.760 -16.244 1.00 96.56 232 ILE A CA 1
ATOM 1798 C C . ILE A 1 232 ? 62.568 1.435 -17.621 1.00 96.56 232 ILE A C 1
ATOM 1800 O O . ILE A 1 232 ? 63.517 1.243 -18.383 1.00 96.56 232 ILE A O 1
ATOM 1804 N N . GLY A 1 233 ? 61.569 2.268 -17.925 1.00 95.81 233 GLY A N 1
ATOM 1805 C CA . GLY A 1 233 ? 61.504 3.019 -19.179 1.00 95.81 233 GLY A CA 1
ATOM 1806 C C . GLY A 1 233 ? 62.713 3.938 -19.376 1.00 95.81 233 GLY A C 1
ATOM 1807 O O . GLY A 1 233 ? 63.322 3.938 -20.447 1.00 95.81 233 GLY A O 1
ATOM 1808 N N . GLY A 1 234 ? 63.120 4.658 -18.326 1.00 95.31 234 GLY A N 1
ATOM 1809 C CA . GLY A 1 234 ? 64.313 5.506 -18.338 1.00 95.31 234 GLY A CA 1
ATOM 1810 C C . GLY A 1 234 ? 65.604 4.718 -18.579 1.00 95.31 234 GLY A C 1
ATOM 1811 O O . GLY A 1 234 ? 66.429 5.129 -19.397 1.00 95.31 234 GLY A O 1
ATOM 1812 N N . ALA A 1 235 ? 65.759 3.558 -17.934 1.00 94.50 235 ALA A N 1
ATOM 1813 C CA . ALA A 1 235 ? 66.915 2.688 -18.131 1.00 94.50 235 ALA A CA 1
ATOM 1814 C C . ALA A 1 235 ? 66.988 2.154 -19.571 1.00 94.50 235 ALA A C 1
ATOM 1816 O O . ALA A 1 235 ? 68.030 2.271 -20.218 1.00 94.50 235 ALA A O 1
ATOM 1817 N N . VAL A 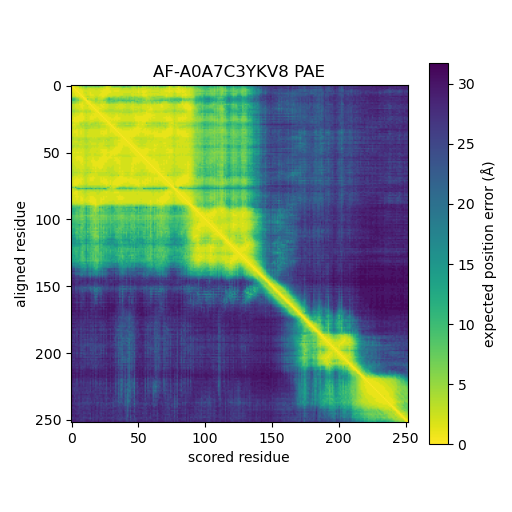1 236 ? 65.881 1.631 -20.111 1.00 94.62 236 VAL A N 1
ATOM 1818 C CA . VAL A 1 236 ? 65.813 1.131 -21.497 1.00 94.62 236 VAL A CA 1
ATOM 1819 C C . VAL A 1 236 ? 66.139 2.242 -22.494 1.00 94.62 236 VAL A C 1
ATOM 1821 O O . VAL A 1 236 ? 66.959 2.044 -23.394 1.00 94.62 236 VAL A O 1
ATOM 1824 N N . TYR A 1 237 ? 65.562 3.431 -22.307 1.00 94.00 237 TYR A N 1
ATOM 1825 C CA . TYR A 1 237 ? 65.851 4.591 -23.146 1.00 94.00 237 TYR A CA 1
ATOM 1826 C C . TYR A 1 237 ? 67.341 4.966 -23.096 1.00 94.00 237 TYR A C 1
ATOM 1828 O O . TYR A 1 237 ? 67.983 5.117 -24.137 1.00 94.00 237 TYR A O 1
ATOM 1836 N N . TYR A 1 238 ? 67.936 5.021 -21.904 1.00 92.75 238 TYR A N 1
ATOM 1837 C CA . TYR A 1 238 ? 69.359 5.316 -21.739 1.00 92.75 238 TYR A CA 1
ATOM 1838 C C . TYR A 1 238 ? 70.262 4.275 -22.424 1.00 92.75 238 TYR A C 1
ATOM 1840 O O . TYR A 1 238 ? 71.203 4.639 -23.135 1.00 92.75 238 TYR A O 1
ATOM 1848 N N . PHE A 1 239 ? 69.953 2.980 -22.287 1.00 86.75 23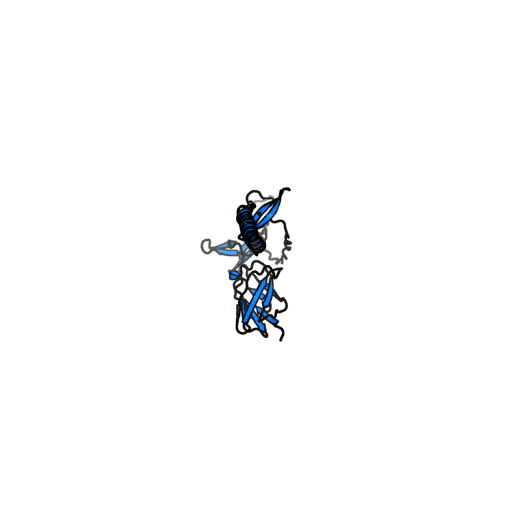9 PHE A N 1
ATOM 1849 C CA . PHE A 1 239 ? 70.692 1.903 -22.955 1.00 86.75 239 PHE A CA 1
ATOM 1850 C C . PHE A 1 239 ? 70.519 1.904 -24.481 1.00 86.75 239 PHE A C 1
ATOM 1852 O O . PHE A 1 239 ? 71.475 1.621 -25.203 1.00 86.75 239 PHE A O 1
ATOM 1859 N N . SER A 1 240 ? 69.342 2.269 -24.999 1.00 83.19 240 SER A N 1
ATOM 1860 C CA . SER A 1 240 ? 69.158 2.429 -26.450 1.00 83.19 240 SER A CA 1
ATOM 1861 C C . SER A 1 240 ? 69.991 3.585 -27.010 1.00 83.19 240 SER A C 1
ATOM 1863 O O . SER A 1 240 ? 70.591 3.457 -28.077 1.00 83.19 240 SER A O 1
ATOM 1865 N N . LYS A 1 241 ? 70.108 4.689 -26.261 1.00 80.50 241 LYS A N 1
ATOM 1866 C CA . LYS A 1 241 ? 70.843 5.877 -26.700 1.00 80.50 241 LYS A CA 1
ATOM 1867 C C . LYS A 1 241 ? 72.360 5.684 -26.627 1.00 80.50 241 LYS A C 1
ATOM 1869 O O . LYS A 1 241 ? 73.080 6.141 -27.513 1.00 80.50 241 LYS A O 1
ATOM 1874 N N . SER A 1 242 ? 72.859 4.974 -25.616 1.00 73.69 242 SER A N 1
ATOM 1875 C CA . SER A 1 242 ? 74.294 4.684 -25.487 1.00 73.69 242 SER A CA 1
ATOM 1876 C C . SER A 1 242 ? 74.813 3.730 -26.571 1.00 73.69 242 SER A C 1
ATOM 1878 O O . SER A 1 242 ? 75.938 3.909 -27.038 1.00 73.69 242 SER A O 1
ATOM 1880 N N . LYS A 1 243 ? 73.990 2.787 -27.057 1.00 66.81 243 LYS A N 1
ATOM 1881 C CA . LYS A 1 243 ? 74.357 1.930 -28.200 1.00 66.81 243 LYS A CA 1
ATOM 1882 C C . LYS A 1 243 ? 74.547 2.703 -29.508 1.00 66.81 243 LYS A C 1
ATOM 1884 O O . LYS A 1 243 ? 75.454 2.369 -30.265 1.00 66.81 243 LYS A O 1
ATOM 1889 N N . ILE A 1 244 ? 73.744 3.739 -29.756 1.00 63.72 244 ILE A N 1
ATOM 1890 C CA . ILE A 1 244 ? 73.869 4.578 -30.962 1.00 63.72 244 ILE A CA 1
ATOM 1891 C C . ILE A 1 244 ? 75.160 5.411 -30.896 1.00 63.72 244 ILE A C 1
ATOM 1893 O O . ILE A 1 244 ? 75.920 5.456 -31.857 1.00 63.72 244 ILE A O 1
ATOM 1897 N N . SER A 1 245 ? 75.478 5.963 -29.720 1.00 61.69 245 SER A N 1
ATOM 1898 C CA . SER A 1 245 ? 76.704 6.747 -29.496 1.00 61.69 245 SER A CA 1
ATOM 1899 C C . SER A 1 245 ? 78.000 5.938 -29.689 1.00 61.69 245 SER A C 1
ATOM 1901 O O . SER A 1 245 ? 79.008 6.466 -30.155 1.00 61.69 245 SER A O 1
ATOM 1903 N N . LEU A 1 246 ? 77.987 4.636 -29.378 1.00 60.69 246 LEU A N 1
ATOM 1904 C CA . LEU A 1 246 ? 79.144 3.765 -29.604 1.00 60.69 246 LEU A CA 1
ATOM 1905 C C . LEU A 1 246 ? 79.343 3.413 -31.085 1.00 60.69 246 LEU A C 1
ATOM 1907 O O . LEU A 1 246 ? 80.488 3.324 -31.518 1.00 60.69 246 LEU A O 1
ATOM 1911 N N . GLN A 1 247 ? 78.282 3.252 -31.883 1.00 61.69 247 GLN A N 1
ATOM 1912 C CA . GLN A 1 247 ? 78.448 2.951 -33.312 1.00 61.69 247 GLN A CA 1
ATOM 1913 C C . GLN A 1 247 ? 78.981 4.137 -34.125 1.00 61.69 247 GLN A C 1
ATOM 1915 O O . GLN A 1 247 ? 79.777 3.922 -35.038 1.00 61.69 247 GLN A O 1
ATOM 1920 N N . ASP A 1 248 ? 78.643 5.372 -33.754 1.00 61.62 248 ASP A N 1
ATOM 1921 C CA . ASP A 1 248 ? 79.191 6.560 -34.423 1.00 61.62 248 ASP A CA 1
ATOM 1922 C C . ASP A 1 248 ? 80.668 6.814 -34.082 1.00 61.62 248 ASP A C 1
ATOM 1924 O O . ASP A 1 248 ? 81.387 7.430 -34.866 1.00 61.62 248 ASP A O 1
ATOM 1928 N N . LYS A 1 249 ? 81.166 6.302 -32.947 1.00 62.28 249 LYS A N 1
ATOM 1929 C CA . LYS A 1 249 ? 82.560 6.510 -32.518 1.00 62.28 249 LYS A CA 1
ATOM 1930 C C . LYS A 1 249 ? 83.561 5.495 -33.095 1.00 62.28 249 LYS A C 1
ATOM 1932 O O . LYS A 1 249 ? 84.760 5.749 -33.042 1.00 62.28 249 LYS A O 1
ATOM 1937 N N . TYR A 1 250 ? 83.089 4.374 -33.650 1.00 63.72 250 TYR A N 1
ATOM 1938 C CA . TYR A 1 250 ? 83.932 3.313 -34.231 1.00 63.72 250 TYR A CA 1
ATOM 1939 C C . TYR A 1 250 ? 83.728 3.103 -35.742 1.00 63.72 250 TYR A C 1
ATOM 1941 O O . TYR A 1 250 ? 84.245 2.136 -36.297 1.00 63.72 250 TYR A O 1
ATOM 1949 N N . ARG A 1 251 ? 83.026 4.014 -36.432 1.00 57.78 251 ARG A N 1
ATOM 1950 C CA . ARG A 1 251 ? 83.112 4.149 -37.895 1.00 57.78 251 ARG A CA 1
ATOM 1951 C C . ARG A 1 251 ? 84.388 4.922 -38.257 1.00 57.78 251 ARG A C 1
ATOM 1953 O O . ARG A 1 251 ? 84.339 6.126 -38.491 1.00 57.78 251 ARG A O 1
ATOM 1960 N N . PHE A 1 252 ? 85.515 4.220 -38.261 1.00 54.69 252 PHE A N 1
ATOM 1961 C CA . PHE A 1 252 ? 86.716 4.592 -39.012 1.00 54.69 252 PHE A CA 1
ATOM 1962 C C . PHE A 1 252 ? 86.941 3.550 -40.103 1.00 54.69 252 PHE A C 1
ATOM 1964 O O . PHE A 1 252 ? 86.744 2.351 -39.801 1.00 54.69 252 PHE A O 1
#